Protein AF-A0A6P8VQL8-F1 (afdb_monomer_lite)

Structure (mmCIF, N/CA/C/O backbone):
data_AF-A0A6P8VQL8-F1
#
_entry.id   AF-A0A6P8VQL8-F1
#
loop_
_atom_site.group_PDB
_atom_site.id
_atom_site.type_symbol
_atom_site.label_atom_id
_atom_site.label_alt_id
_atom_site.label_comp_id
_atom_site.label_asym_id
_atom_site.label_entity_id
_atom_site.label_seq_id
_atom_site.pdbx_PDB_ins_code
_atom_site.Cartn_x
_atom_site.Cartn_y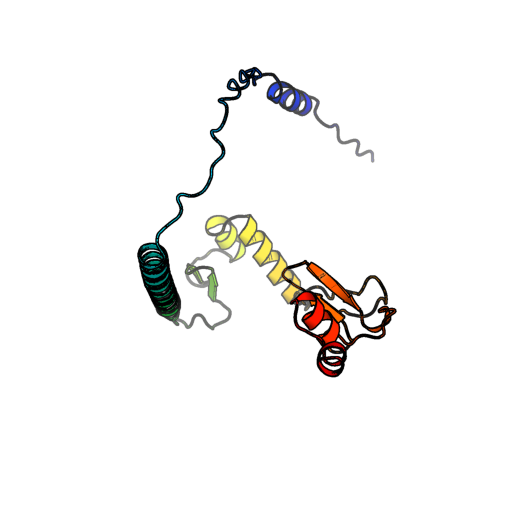
_atom_site.Cartn_z
_atom_site.occupancy
_atom_site.B_iso_or_equiv
_atom_site.auth_seq_id
_atom_site.auth_comp_id
_atom_site.auth_asym_id
_atom_site.auth_atom_id
_atom_site.pdbx_PDB_model_num
ATOM 1 N N . MET A 1 1 ? 42.528 24.333 -4.794 1.00 45.88 1 MET A N 1
ATOM 2 C CA . MET A 1 1 ? 41.476 24.259 -5.831 1.00 45.88 1 MET A CA 1
ATOM 3 C C . MET A 1 1 ? 40.169 24.639 -5.168 1.00 45.88 1 MET A C 1
ATOM 5 O O . MET A 1 1 ? 39.522 23.798 -4.555 1.00 45.88 1 MET A O 1
ATOM 9 N N . ASP A 1 2 ? 39.863 25.930 -5.209 1.00 41.41 2 ASP A N 1
ATOM 10 C CA . ASP A 1 2 ? 38.744 26.542 -4.499 1.00 41.41 2 ASP A CA 1
ATOM 11 C C . ASP A 1 2 ? 37.432 26.382 -5.271 1.00 41.41 2 ASP A C 1
ATOM 13 O O . ASP A 1 2 ? 37.357 26.654 -6.468 1.00 41.41 2 ASP A O 1
ATOM 17 N N . MET A 1 3 ? 36.390 25.927 -4.574 1.00 46.00 3 MET A N 1
ATOM 18 C CA . MET A 1 3 ? 35.036 25.746 -5.104 1.00 46.00 3 MET A CA 1
ATOM 19 C C . MET A 1 3 ? 34.041 26.573 -4.286 1.00 46.00 3 MET A C 1
ATOM 21 O O . MET A 1 3 ? 33.210 26.043 -3.549 1.00 46.00 3 MET A O 1
ATOM 25 N N . THR A 1 4 ? 34.107 27.895 -4.421 1.00 54.62 4 THR A N 1
ATOM 26 C CA . THR A 1 4 ? 33.066 28.809 -3.938 1.00 54.62 4 THR A CA 1
ATOM 27 C C . THR A 1 4 ? 32.036 29.024 -5.045 1.00 54.62 4 THR A C 1
ATOM 29 O O . THR A 1 4 ? 32.200 29.814 -5.970 1.00 54.62 4 THR A O 1
ATOM 32 N N . LYS A 1 5 ? 30.942 28.262 -4.970 1.00 60.97 5 LYS A N 1
ATOM 33 C CA . LYS A 1 5 ? 29.802 28.379 -5.882 1.00 60.97 5 LYS A CA 1
ATOM 34 C C . LYS A 1 5 ? 28.914 29.532 -5.414 1.00 60.97 5 LYS A C 1
ATOM 36 O O . LYS A 1 5 ? 28.192 29.408 -4.428 1.00 60.97 5 LYS A O 1
ATOM 41 N N . THR A 1 6 ? 28.995 30.658 -6.108 1.00 55.81 6 THR A N 1
ATOM 42 C CA . THR A 1 6 ? 28.167 31.844 -5.881 1.00 55.81 6 THR A CA 1
ATOM 43 C C . THR A 1 6 ? 26.697 31.537 -6.197 1.00 55.81 6 THR A C 1
ATOM 45 O O . THR A 1 6 ? 26.337 31.136 -7.303 1.00 55.81 6 THR A O 1
ATOM 48 N N . MET A 1 7 ? 25.826 31.684 -5.194 1.00 50.22 7 MET A N 1
ATOM 49 C CA . MET A 1 7 ? 24.375 31.726 -5.387 1.00 50.22 7 MET A CA 1
ATOM 50 C C . MET A 1 7 ? 24.013 33.074 -6.016 1.00 50.22 7 MET A C 1
ATOM 52 O O . MET A 1 7 ? 24.280 34.125 -5.437 1.00 50.22 7 MET A O 1
ATOM 56 N N . ASN A 1 8 ? 23.402 33.043 -7.198 1.00 57.56 8 ASN A N 1
ATOM 57 C CA . ASN A 1 8 ? 22.977 34.242 -7.913 1.00 57.56 8 ASN A CA 1
ATOM 58 C C . ASN A 1 8 ? 21.854 34.970 -7.146 1.00 57.56 8 ASN A C 1
ATOM 60 O O . ASN A 1 8 ? 20.824 34.383 -6.813 1.00 57.56 8 ASN A O 1
ATOM 64 N N . GLN A 1 9 ? 22.043 36.269 -6.896 1.00 57.25 9 GLN A N 1
ATOM 65 C CA . GLN A 1 9 ? 21.126 37.166 -6.167 1.00 57.25 9 GLN A CA 1
ATOM 66 C C . GLN A 1 9 ? 19.722 37.308 -6.792 1.00 57.25 9 GLN A C 1
ATOM 68 O O . GLN A 1 9 ? 18.810 37.838 -6.156 1.00 57.25 9 GLN A O 1
ATOM 73 N N . THR A 1 10 ? 19.507 36.826 -8.015 1.00 57.41 10 THR A N 1
ATOM 74 C CA . THR A 1 10 ? 18.259 37.003 -8.771 1.00 57.41 10 THR A CA 1
ATOM 75 C C . THR A 1 10 ? 17.087 36.146 -8.278 1.00 57.41 10 THR A C 1
ATOM 77 O O . THR A 1 10 ? 15.935 36.492 -8.550 1.00 57.41 10 THR A O 1
ATOM 80 N N . ASP A 1 11 ? 17.329 35.091 -7.493 1.00 52.62 11 ASP A N 1
ATOM 81 C CA . ASP A 1 11 ? 16.259 34.212 -6.988 1.00 52.62 11 ASP A CA 1
ATOM 82 C C . ASP A 1 11 ? 15.598 34.703 -5.684 1.00 52.62 11 ASP A C 1
ATOM 84 O O . ASP A 1 11 ? 14.465 34.318 -5.380 1.00 52.62 11 ASP A O 1
ATOM 88 N N . LEU A 1 12 ? 16.228 35.624 -4.944 1.00 54.47 12 LEU A N 1
ATOM 89 C CA . LEU A 1 12 ? 15.647 36.203 -3.721 1.00 54.47 12 LEU A CA 1
ATOM 90 C C . LEU A 1 12 ? 14.493 37.183 -4.014 1.00 54.47 12 LEU A C 1
ATOM 92 O O . LEU A 1 12 ? 13.542 37.277 -3.234 1.00 54.47 12 LEU A O 1
ATOM 96 N N . GLY A 1 13 ? 14.507 37.857 -5.169 1.00 54.06 13 GLY A N 1
ATOM 97 C CA . GLY A 1 13 ? 13.487 38.852 -5.532 1.00 54.06 13 GLY A CA 1
ATOM 98 C C . GLY A 1 13 ? 12.096 38.269 -5.821 1.00 54.06 13 GLY A C 1
ATOM 99 O O . GLY A 1 13 ? 11.081 38.923 -5.573 1.00 54.06 13 GLY A O 1
ATOM 100 N N . ARG A 1 14 ? 12.003 37.014 -6.288 1.00 54.69 14 ARG A N 1
ATOM 101 C CA . ARG A 1 14 ? 10.711 36.382 -6.633 1.00 54.69 14 ARG A CA 1
ATOM 102 C C . ARG A 1 14 ? 9.935 35.852 -5.424 1.00 54.69 14 ARG A C 1
ATOM 104 O O . ARG A 1 14 ? 8.727 35.643 -5.535 1.00 54.69 14 ARG A O 1
ATOM 111 N N . ALA A 1 15 ? 10.580 35.670 -4.271 1.00 52.25 15 ALA A N 1
ATOM 112 C CA . ALA A 1 15 ? 9.909 35.198 -3.058 1.00 52.25 15 ALA A CA 1
ATOM 113 C C . ALA A 1 15 ? 9.099 36.306 -2.353 1.00 52.25 15 ALA A C 1
ATOM 115 O O . ALA A 1 15 ? 8.047 36.031 -1.776 1.00 52.25 15 ALA A O 1
ATOM 116 N N . ILE A 1 16 ? 9.533 37.567 -2.455 1.00 53.88 16 ILE A N 1
ATOM 117 C CA . ILE A 1 16 ? 8.920 38.696 -1.731 1.00 53.88 16 ILE A CA 1
ATOM 118 C C . ILE A 1 16 ? 7.663 39.230 -2.449 1.00 53.88 16 ILE A C 1
ATOM 120 O O . ILE A 1 16 ? 6.731 39.714 -1.806 1.00 53.88 16 ILE A O 1
ATOM 124 N N . ALA A 1 17 ? 7.557 39.061 -3.770 1.00 53.88 17 ALA A N 1
ATOM 125 C CA . ALA A 1 17 ? 6.420 39.565 -4.549 1.00 53.88 17 ALA A CA 1
ATOM 126 C C . ALA A 1 17 ? 5.098 38.794 -4.334 1.00 53.88 17 ALA A C 1
ATOM 128 O O . ALA A 1 17 ? 4.039 39.267 -4.743 1.00 53.88 17 ALA A O 1
ATOM 129 N N . LYS A 1 18 ? 5.114 37.626 -3.673 1.00 51.19 18 LYS A N 1
ATOM 130 C CA . LYS A 1 18 ? 3.915 36.774 -3.529 1.00 51.19 18 LYS A CA 1
ATOM 131 C C . LYS A 1 18 ? 3.064 37.057 -2.283 1.00 51.19 18 LYS A C 1
ATOM 133 O O . LYS A 1 18 ? 2.005 36.456 -2.136 1.00 51.19 18 LYS A O 1
ATOM 138 N N . TRP A 1 19 ? 3.492 37.971 -1.409 1.00 51.91 19 TRP A N 1
ATOM 139 C CA . TRP A 1 19 ? 2.814 38.249 -0.132 1.00 51.91 19 TRP A CA 1
ATOM 140 C C . TRP A 1 19 ? 1.984 39.542 -0.096 1.00 51.91 19 TRP A C 1
ATOM 142 O O . TRP A 1 19 ? 1.294 39.783 0.889 1.00 51.91 19 TRP A O 1
ATOM 152 N N . LYS A 1 20 ? 1.987 40.366 -1.155 1.00 53.69 20 LYS A N 1
ATOM 153 C CA . LYS A 1 20 ? 1.330 41.692 -1.139 1.00 53.69 20 LYS A CA 1
ATOM 154 C C . LYS A 1 20 ? -0.072 41.773 -1.764 1.00 53.69 20 LYS A C 1
ATOM 156 O O . LYS A 1 20 ? -0.616 42.865 -1.852 1.00 53.69 20 LYS A O 1
ATOM 161 N N . ALA A 1 21 ? -0.699 40.662 -2.155 1.00 54.16 21 ALA A N 1
ATOM 162 C CA . ALA A 1 21 ? -2.013 40.700 -2.813 1.00 54.16 21 ALA A CA 1
ATOM 163 C C . ALA A 1 21 ? -3.032 39.732 -2.195 1.00 54.16 21 ALA A C 1
ATOM 165 O O . ALA A 1 21 ? -3.496 38.781 -2.820 1.00 54.16 21 ALA A O 1
ATOM 166 N N . SER A 1 22 ? -3.418 39.979 -0.948 1.00 55.00 22 SER A N 1
ATOM 167 C CA . SER A 1 22 ? -4.740 39.569 -0.471 1.00 55.00 22 SER A CA 1
ATOM 168 C C . SER A 1 22 ? -5.270 40.661 0.446 1.00 55.00 22 SER A C 1
ATOM 170 O O . SER A 1 22 ? -4.865 40.712 1.607 1.00 55.00 22 SER A O 1
ATOM 172 N N . PRO A 1 23 ? -6.134 41.565 -0.053 1.00 57.50 23 PRO A N 1
ATOM 173 C CA . PRO A 1 23 ? -6.859 42.456 0.830 1.00 57.50 23 PRO A CA 1
ATOM 174 C C . PRO A 1 23 ? -7.671 41.569 1.767 1.00 57.50 23 PRO A C 1
ATOM 176 O O . PRO A 1 23 ? -8.515 40.782 1.331 1.00 57.50 23 PRO A O 1
ATOM 179 N N . ALA A 1 24 ? -7.351 41.645 3.056 1.00 51.41 24 ALA A N 1
ATOM 180 C CA . ALA A 1 24 ? -8.143 41.056 4.113 1.00 51.41 24 ALA A CA 1
ATOM 181 C C . ALA A 1 24 ? -9.553 41.647 4.005 1.00 51.41 24 ALA A C 1
ATOM 183 O O . ALA A 1 24 ? -9.832 42.738 4.493 1.00 51.41 24 ALA A O 1
ATOM 184 N N . SER A 1 25 ? -10.444 40.943 3.307 1.00 59.69 25 SER A N 1
ATOM 185 C CA . SER A 1 25 ? -11.866 41.234 3.336 1.00 59.69 25 SER A CA 1
ATOM 186 C C . SER A 1 25 ? -12.308 40.981 4.772 1.00 59.69 25 SER A C 1
ATOM 188 O O . SER A 1 25 ? -12.503 39.827 5.170 1.00 59.69 25 SER A O 1
ATOM 190 N N . TYR A 1 26 ? -12.398 42.045 5.564 1.00 58.34 26 TYR A N 1
ATOM 191 C CA . TYR A 1 26 ? -13.049 42.040 6.861 1.00 58.34 26 TYR A CA 1
ATOM 192 C C . TYR A 1 26 ? -14.478 41.543 6.639 1.00 58.34 26 TYR A C 1
ATOM 194 O O . TYR A 1 26 ? -15.367 42.278 6.212 1.00 58.34 26 TYR A O 1
ATOM 202 N N . ARG A 1 27 ? -14.694 40.239 6.840 1.00 56.72 27 ARG A N 1
ATOM 203 C CA . ARG A 1 27 ? -16.034 39.666 6.844 1.00 56.72 27 ARG A CA 1
ATOM 204 C C . ARG A 1 27 ? -16.716 40.222 8.076 1.00 56.72 27 ARG A C 1
ATOM 206 O O . ARG A 1 27 ? -16.427 39.790 9.187 1.00 56.72 27 ARG A O 1
ATOM 213 N N . ILE A 1 28 ? -17.611 41.174 7.843 1.00 62.84 28 ILE A N 1
ATOM 214 C CA . ILE A 1 28 ? -18.576 41.664 8.819 1.00 62.84 28 ILE A CA 1
ATOM 215 C C . ILE A 1 28 ? -19.173 40.430 9.516 1.00 62.84 28 ILE A C 1
ATOM 217 O O . ILE A 1 28 ? -19.748 39.574 8.827 1.00 62.84 28 ILE A O 1
ATOM 221 N N . PRO A 1 29 ? -19.004 40.270 10.841 1.00 60.38 29 PRO A N 1
ATOM 222 C CA . PRO A 1 29 ? -19.620 39.168 11.556 1.00 60.38 29 PRO A CA 1
ATOM 223 C C . PRO A 1 29 ? -21.127 39.298 11.358 1.00 60.38 29 PRO A C 1
ATOM 225 O O . PRO A 1 29 ? -21.732 40.311 11.712 1.00 60.38 29 PRO A O 1
ATOM 228 N N . LYS A 1 30 ? -21.730 38.295 10.708 1.00 65.44 30 LYS A N 1
ATOM 229 C CA . LYS A 1 30 ? -23.183 38.221 10.545 1.00 65.44 30 LYS A CA 1
ATOM 230 C C . LYS A 1 30 ? -23.790 38.397 11.931 1.00 65.44 30 LYS A C 1
ATOM 232 O O . LYS A 1 30 ? -23.526 37.575 12.806 1.00 65.44 30 LYS A O 1
ATOM 237 N N . ARG A 1 31 ? -24.559 39.481 12.105 1.00 60.97 31 ARG A N 1
ATOM 238 C CA . ARG A 1 31 ? -25.393 39.743 13.284 1.00 60.97 31 ARG A CA 1
ATOM 239 C C . ARG A 1 31 ? -25.954 38.414 13.775 1.00 60.97 31 ARG A C 1
ATOM 241 O O . ARG A 1 31 ? -26.547 37.685 12.977 1.00 60.97 31 ARG A O 1
ATOM 248 N N . PHE A 1 32 ? -25.716 38.110 15.049 1.00 56.53 32 PHE A N 1
ATOM 249 C CA . PHE A 1 32 ? -26.282 36.966 15.752 1.00 56.53 32 PHE A CA 1
ATOM 250 C C . PHE A 1 32 ? -27.806 37.023 15.604 1.00 56.53 32 PHE A C 1
ATOM 252 O O . PHE A 1 32 ? -28.504 37.676 16.375 1.00 56.53 32 PHE A O 1
ATOM 259 N N . GLN A 1 33 ? -28.328 36.378 14.560 1.00 68.50 33 GLN A N 1
ATOM 260 C CA . GLN A 1 33 ? -29.737 36.052 14.487 1.00 68.50 33 GLN A CA 1
ATOM 261 C C . GLN A 1 33 ? -29.975 35.105 15.647 1.00 68.50 33 GLN A C 1
ATOM 263 O O . GLN A 1 33 ? -29.380 34.031 15.708 1.00 68.50 33 GLN A O 1
ATOM 268 N N . PHE A 1 34 ? -30.788 35.563 16.589 1.00 53.62 34 PHE A N 1
ATOM 269 C CA . PHE A 1 34 ? -31.271 34.793 17.717 1.00 53.62 34 PHE A CA 1
ATOM 270 C C . PHE A 1 34 ? -31.877 33.498 17.162 1.00 53.62 34 PHE A C 1
ATOM 272 O O . PHE A 1 34 ? -32.990 33.480 16.630 1.00 53.62 34 PHE A O 1
ATOM 279 N N . CYS A 1 35 ? -31.090 32.421 17.171 1.00 60.88 35 CYS A N 1
ATOM 280 C CA . CYS A 1 35 ? -31.542 31.110 16.750 1.00 60.88 35 CYS A CA 1
ATOM 281 C C . CYS A 1 35 ? -32.635 30.715 17.735 1.00 60.88 35 CYS A C 1
ATOM 283 O O . CYS A 1 35 ? -32.335 30.392 18.884 1.00 60.88 35 CYS A O 1
ATOM 285 N N . LYS A 1 36 ? -33.901 30.771 17.295 1.00 64.62 36 LYS A N 1
ATOM 286 C CA . LYS A 1 36 ? -35.023 30.180 18.031 1.00 64.62 36 LYS A CA 1
ATOM 287 C C . LYS A 1 36 ? -34.567 28.804 18.526 1.00 64.62 36 LYS A C 1
ATOM 289 O O . LYS A 1 36 ? -34.019 28.060 17.704 1.00 64.62 36 LYS A O 1
ATOM 294 N N . PRO A 1 37 ? -34.732 28.478 19.820 1.00 64.62 37 PRO A N 1
ATOM 295 C CA . PRO A 1 37 ? -34.249 27.222 20.373 1.00 64.62 37 PRO A CA 1
ATOM 296 C C . PRO A 1 37 ? -34.779 26.092 19.495 1.00 64.62 37 PRO A C 1
ATOM 298 O O . PRO A 1 37 ? -35.989 25.919 19.344 1.00 64.62 37 PRO A O 1
ATOM 301 N N . PHE A 1 38 ? -33.854 25.410 18.815 1.00 59.88 38 PHE A N 1
ATOM 302 C CA . PHE A 1 38 ? -34.151 24.375 17.835 1.00 59.88 38 PHE A CA 1
ATOM 303 C C . PHE A 1 38 ? -34.605 23.133 18.595 1.00 59.88 38 PHE A C 1
ATOM 305 O O . PHE A 1 38 ? -33.866 22.163 18.745 1.00 59.88 38 PHE A O 1
ATOM 312 N N . TRP A 1 39 ? -35.821 23.178 19.126 1.00 63.16 39 TRP A N 1
ATOM 313 C CA . TRP A 1 39 ? -36.493 21.985 19.593 1.00 63.16 39 TRP A CA 1
ATOM 314 C C . TRP A 1 39 ? -36.884 21.208 18.339 1.00 63.16 39 TRP A C 1
ATOM 316 O O . TRP A 1 39 ? -37.670 21.714 17.529 1.00 63.16 39 TRP A O 1
ATOM 326 N N . PRO A 1 40 ? -36.301 20.018 18.099 1.00 63.78 40 PRO A N 1
ATOM 327 C CA . PRO A 1 40 ? -36.711 19.212 16.968 1.00 63.78 40 PRO A CA 1
ATOM 328 C C . PRO A 1 40 ? -38.216 18.968 17.111 1.00 63.78 40 PRO A C 1
ATOM 330 O O . PRO A 1 40 ? -38.659 18.596 18.200 1.00 63.78 40 PRO A O 1
ATOM 333 N N . PRO A 1 41 ? -39.015 19.191 16.052 1.00 68.44 41 PRO A N 1
ATOM 334 C CA . PRO A 1 41 ? -40.454 19.008 16.131 1.00 68.44 41 PRO A CA 1
ATOM 335 C C . PRO A 1 41 ? -40.730 17.613 16.681 1.00 68.44 41 PRO A C 1
ATOM 337 O O . PRO A 1 41 ? -40.152 16.638 16.187 1.00 68.44 41 PRO A O 1
ATOM 340 N N . VAL A 1 42 ? -41.566 17.533 17.719 1.00 73.19 42 VAL A N 1
ATOM 341 C CA . VAL A 1 42 ? -41.949 16.275 18.365 1.00 73.19 42 VAL A CA 1
ATOM 342 C C . VAL A 1 42 ? -42.653 15.424 17.311 1.00 73.19 42 VAL A C 1
ATOM 344 O O . VAL A 1 42 ? -43.837 15.573 17.017 1.00 73.19 42 VAL A O 1
ATOM 347 N N . LEU A 1 43 ? -41.877 14.579 16.637 1.00 58.34 43 LEU A N 1
ATOM 348 C CA . LEU A 1 43 ? -42.378 13.708 15.590 1.00 58.34 43 LEU A CA 1
ATOM 349 C C . LEU A 1 43 ? -43.213 12.630 16.268 1.00 58.34 43 LEU A C 1
ATOM 351 O O . LEU A 1 43 ? -42.707 11.880 17.101 1.00 58.34 43 LEU A O 1
ATOM 355 N N . SER A 1 44 ? -44.480 12.519 15.870 1.00 76.19 44 SER A N 1
ATOM 356 C CA . SER A 1 44 ? -45.339 11.427 16.322 1.00 76.19 44 SER A CA 1
ATOM 357 C C . SER A 1 44 ? -44.641 10.077 16.114 1.00 76.19 44 SER A C 1
ATOM 359 O O . SER A 1 44 ? -43.938 9.866 15.116 1.00 76.19 44 SER A O 1
ATOM 361 N N . LYS A 1 45 ? -44.847 9.135 17.045 1.00 82.31 45 LYS A N 1
ATOM 362 C CA . LYS A 1 45 ? -44.218 7.798 17.019 1.00 82.31 45 LYS A CA 1
ATOM 363 C C . LYS A 1 45 ? -44.361 7.112 15.643 1.00 82.31 45 LYS A C 1
ATOM 365 O O . LYS A 1 45 ? -43.422 6.480 15.160 1.00 82.31 45 LYS A O 1
ATOM 370 N N . LYS A 1 46 ? -45.488 7.338 14.949 1.00 82.69 46 LYS A N 1
ATOM 371 C CA . LYS A 1 46 ? -45.750 6.860 13.576 1.00 82.69 46 LYS A CA 1
ATOM 372 C C . LYS A 1 46 ? -44.791 7.460 12.531 1.00 82.69 46 LYS A C 1
ATOM 374 O O . LYS A 1 46 ? -44.207 6.716 11.741 1.00 82.69 46 LYS A O 1
ATOM 379 N N . ARG A 1 47 ? -44.557 8.781 12.542 1.00 77.88 47 ARG A N 1
ATOM 380 C CA . ARG A 1 47 ? -43.608 9.443 11.620 1.00 77.88 47 ARG A CA 1
ATOM 381 C C . ARG A 1 47 ? -42.160 9.030 11.891 1.00 77.88 47 ARG A C 1
ATOM 383 O O . ARG A 1 47 ? -41.393 8.844 10.943 1.00 77.88 47 ARG A O 1
ATOM 390 N N . ALA A 1 48 ? -41.787 8.828 13.157 1.00 77.62 48 ALA A N 1
ATOM 391 C CA . ALA A 1 48 ? -40.464 8.318 13.519 1.00 77.62 48 ALA A CA 1
ATOM 392 C C . ALA A 1 48 ? -40.224 6.904 12.949 1.00 77.62 48 ALA A C 1
ATOM 394 O O . ALA A 1 48 ? -39.207 6.662 12.289 1.00 77.62 48 ALA A O 1
ATOM 395 N N . ALA A 1 49 ? -41.193 5.993 13.095 1.00 83.12 49 ALA A N 1
ATOM 396 C CA . ALA A 1 49 ? -41.122 4.646 12.524 1.00 83.12 49 ALA A CA 1
ATOM 397 C C . ALA A 1 49 ? -41.008 4.665 10.985 1.00 83.12 49 ALA A C 1
ATOM 399 O O . ALA A 1 49 ? -40.149 3.991 10.409 1.00 83.12 49 ALA A O 1
ATOM 400 N N . GLN A 1 50 ? -41.787 5.508 10.302 1.00 87.31 50 GLN A N 1
ATOM 401 C CA . GLN A 1 50 ? -41.736 5.626 8.841 1.00 87.31 50 GLN A CA 1
ATOM 402 C C . GLN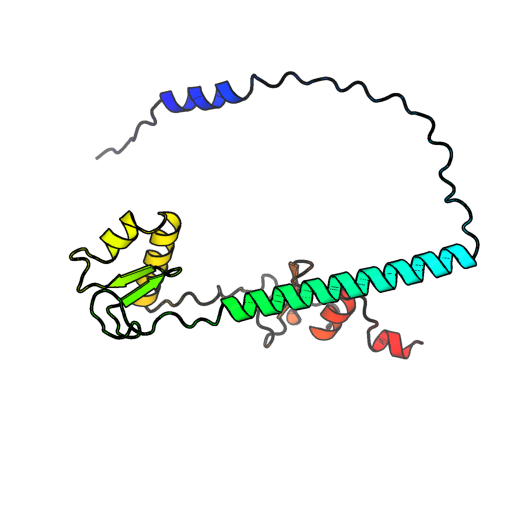 A 1 50 ? -40.378 6.163 8.348 1.00 87.31 50 GLN A C 1
ATOM 404 O O . GLN A 1 50 ? -39.805 5.647 7.378 1.00 87.31 50 GLN A O 1
ATOM 409 N N . LYS A 1 51 ? -39.800 7.139 9.064 1.00 83.31 51 LYS A N 1
ATOM 410 C CA . LYS A 1 51 ? -38.466 7.688 8.773 1.00 83.31 51 LYS A CA 1
ATOM 411 C C . LYS A 1 51 ? -37.366 6.634 8.946 1.00 83.31 51 LYS A C 1
ATOM 413 O O . LYS A 1 51 ? -36.485 6.533 8.087 1.00 83.31 51 LYS A O 1
ATOM 418 N N . THR A 1 52 ? -37.427 5.797 9.987 1.00 85.94 52 THR A N 1
ATOM 419 C CA . THR A 1 52 ? -36.442 4.711 10.178 1.00 85.94 52 THR A CA 1
ATOM 420 C C . THR A 1 52 ? -36.545 3.631 9.093 1.00 85.94 52 THR A C 1
ATOM 422 O O . THR A 1 52 ? -35.515 3.166 8.592 1.00 85.94 52 THR A O 1
ATOM 425 N N . LEU A 1 53 ? -37.756 3.279 8.643 1.00 90.50 53 LEU A N 1
ATOM 426 C CA . LEU A 1 53 ? -37.972 2.352 7.523 1.00 90.50 53 LEU A CA 1
ATOM 427 C C . LEU A 1 53 ? -37.384 2.884 6.207 1.00 90.50 53 LEU A C 1
ATOM 429 O O . LEU A 1 53 ? -36.672 2.154 5.504 1.00 90.50 53 LEU A O 1
ATOM 433 N N . LEU A 1 54 ? -37.610 4.164 5.895 1.00 90.50 54 LEU A N 1
ATOM 434 C CA . LEU A 1 54 ? -37.024 4.835 4.728 1.00 90.50 54 LEU A CA 1
ATOM 435 C C . LEU A 1 54 ? -35.490 4.853 4.792 1.00 90.50 54 LEU A C 1
ATOM 437 O O . LEU A 1 54 ? -34.819 4.506 3.812 1.00 90.50 54 LEU A O 1
ATOM 441 N N . GLN A 1 55 ? -34.912 5.168 5.954 1.00 88.00 55 GLN A N 1
ATOM 442 C CA . GLN A 1 55 ? -33.459 5.128 6.150 1.00 88.00 55 GLN A CA 1
ATOM 443 C C . GLN A 1 55 ? -32.888 3.714 5.963 1.00 88.00 55 GLN A C 1
ATOM 445 O O . GLN A 1 55 ? -31.880 3.547 5.263 1.00 88.00 55 GLN A O 1
ATOM 450 N N . LYS A 1 56 ? -33.546 2.677 6.504 1.00 92.19 56 LYS A N 1
ATOM 451 C CA . LYS A 1 56 ? -33.154 1.268 6.306 1.00 92.19 56 LYS A CA 1
ATOM 452 C C . LYS A 1 56 ? -33.203 0.875 4.821 1.00 92.19 56 LYS A C 1
ATOM 454 O O . LYS A 1 56 ? -32.232 0.290 4.319 1.00 92.19 56 LYS A O 1
ATOM 459 N N . LYS A 1 57 ? -34.263 1.248 4.087 1.00 93.56 57 LYS A N 1
ATOM 460 C CA . LYS A 1 57 ? -34.382 1.020 2.629 1.00 93.56 57 LYS A CA 1
ATOM 461 C C . LYS A 1 57 ? -33.255 1.719 1.854 1.00 93.56 57 LYS A C 1
ATOM 463 O O . LYS A 1 57 ? -32.590 1.082 1.029 1.00 93.56 57 LYS A O 1
ATOM 468 N N . ASN A 1 58 ? -32.955 2.978 2.172 1.00 91.44 58 ASN A N 1
ATOM 469 C CA . ASN A 1 58 ? -31.883 3.741 1.523 1.00 91.44 58 ASN A CA 1
ATOM 470 C C . ASN A 1 58 ? -30.486 3.168 1.813 1.00 91.44 58 ASN A C 1
ATOM 472 O O . ASN A 1 58 ? -29.662 3.050 0.898 1.00 91.44 58 ASN A O 1
ATOM 476 N N . LYS A 1 59 ? -30.220 2.728 3.051 1.00 92.06 59 LYS A N 1
ATOM 477 C CA . LYS A 1 59 ? -28.956 2.070 3.430 1.00 92.06 59 LYS A CA 1
ATOM 478 C C . LYS A 1 59 ? -28.772 0.749 2.670 1.00 92.06 59 LYS A C 1
ATOM 480 O O . LYS A 1 59 ? -27.682 0.502 2.145 1.00 92.06 59 LYS A O 1
ATOM 485 N N . LYS A 1 60 ? -29.835 -0.059 2.517 1.00 92.81 60 LYS A N 1
ATOM 486 C CA . LYS A 1 60 ? -29.827 -1.284 1.685 1.00 92.81 60 LYS A CA 1
ATOM 487 C C . LYS A 1 60 ? -29.562 -0.970 0.202 1.00 92.81 60 LYS A C 1
ATOM 489 O O . LYS A 1 60 ? -28.674 -1.595 -0.386 1.00 92.81 60 LYS A O 1
ATOM 494 N N . LYS A 1 61 ? -30.236 0.030 -0.390 1.00 92.62 61 LYS A N 1
ATOM 495 C CA . LYS A 1 61 ? -30.000 0.463 -1.788 1.00 92.62 61 LYS A CA 1
ATOM 496 C C . LYS A 1 61 ? -28.553 0.937 -2.011 1.00 92.62 61 LYS A C 1
ATOM 498 O O . LYS A 1 61 ? -27.907 0.490 -2.961 1.00 92.62 61 LYS A O 1
ATOM 503 N N . LYS A 1 62 ? -27.997 1.760 -1.108 1.00 92.00 62 LYS A N 1
ATOM 504 C CA . LYS A 1 62 ? -26.587 2.205 -1.166 1.00 92.00 62 LYS A CA 1
ATOM 505 C C . LYS A 1 62 ? -25.603 1.031 -1.067 1.00 92.00 62 LYS A C 1
ATOM 507 O O . LYS A 1 62 ? -24.655 0.973 -1.852 1.00 92.00 62 LYS A O 1
ATOM 512 N N . LYS A 1 63 ? -25.835 0.066 -0.163 1.00 92.06 63 LYS A N 1
ATOM 513 C CA . LYS A 1 63 ? -25.012 -1.156 -0.056 1.00 92.06 63 LYS A CA 1
ATOM 514 C C . LYS A 1 63 ? -25.057 -1.991 -1.348 1.00 92.06 63 LYS A C 1
ATOM 516 O O . LYS A 1 63 ? -23.995 -2.383 -1.832 1.00 92.06 63 LYS A O 1
ATOM 521 N N . LYS A 1 64 ? -26.239 -2.206 -1.950 1.00 92.44 64 LYS A N 1
ATOM 522 C CA . LYS A 1 64 ? -26.380 -2.918 -3.241 1.00 92.44 64 LYS A CA 1
ATOM 523 C C . LYS A 1 64 ? -25.639 -2.199 -4.381 1.00 92.44 64 LYS A C 1
ATOM 525 O O . LYS A 1 64 ? -24.851 -2.840 -5.075 1.00 92.44 64 LYS A O 1
ATOM 530 N N . LYS A 1 65 ? -25.794 -0.872 -4.525 1.00 90.50 65 LYS A N 1
ATOM 531 C CA . LYS A 1 65 ? -25.057 -0.075 -5.533 1.00 90.50 65 LYS A CA 1
ATOM 532 C C . LYS A 1 65 ? -23.534 -0.175 -5.353 1.00 90.50 65 LYS A C 1
ATOM 534 O O . LYS A 1 65 ? -22.825 -0.413 -6.329 1.00 90.50 65 LYS A O 1
ATOM 539 N N . LYS A 1 66 ? -23.023 -0.073 -4.115 1.00 88.88 66 LYS A N 1
ATOM 540 C CA . LYS A 1 66 ? -21.584 -0.250 -3.823 1.00 88.88 66 LYS A CA 1
ATOM 541 C C . LYS A 1 66 ? -21.084 -1.652 -4.198 1.00 88.88 66 LYS A C 1
ATOM 543 O O . LYS A 1 66 ? -20.036 -1.757 -4.833 1.00 88.88 66 LYS A O 1
ATOM 548 N N . LYS A 1 67 ? -21.836 -2.716 -3.873 1.00 87.94 67 LYS A N 1
ATOM 549 C CA . LYS A 1 67 ? -21.490 -4.098 -4.265 1.00 87.94 67 LYS A CA 1
ATOM 550 C C . LYS A 1 67 ? -21.452 -4.269 -5.793 1.00 87.94 67 LYS A C 1
ATOM 552 O O . LYS A 1 67 ? -20.477 -4.818 -6.297 1.00 87.94 67 LYS A O 1
ATOM 557 N N . LYS A 1 68 ? -22.441 -3.742 -6.534 1.00 88.00 68 LYS A N 1
ATOM 558 C CA . LYS A 1 68 ? -22.467 -3.796 -8.013 1.00 88.00 68 LYS A CA 1
ATOM 559 C C . LYS A 1 68 ? -21.276 -3.046 -8.629 1.00 88.00 68 LYS A C 1
ATOM 561 O O . LYS A 1 68 ? -20.583 -3.606 -9.471 1.00 88.00 68 LYS A O 1
ATOM 566 N N . LYS A 1 69 ? -20.956 -1.840 -8.137 1.00 84.25 69 LYS A N 1
ATOM 567 C CA . LYS A 1 69 ? -19.785 -1.061 -8.594 1.00 84.25 69 LYS A CA 1
ATOM 568 C C . LYS A 1 69 ? -18.458 -1.786 -8.321 1.00 84.25 69 LYS A C 1
ATOM 570 O O . LYS A 1 69 ? -17.561 -1.729 -9.155 1.00 84.25 69 LYS A O 1
ATOM 575 N N . LYS A 1 70 ? -18.338 -2.497 -7.189 1.00 79.62 70 LYS A N 1
ATOM 576 C CA . LYS A 1 70 ? -17.155 -3.320 -6.869 1.00 79.62 70 LYS A CA 1
ATOM 577 C C . LYS A 1 70 ? -17.037 -4.539 -7.796 1.00 79.62 70 LYS A C 1
ATOM 579 O O . LYS A 1 70 ? -15.943 -4.804 -8.275 1.00 79.62 70 LYS A O 1
ATOM 584 N N . LYS A 1 71 ? -18.149 -5.222 -8.113 1.00 75.38 71 LYS A N 1
ATOM 585 C CA . LYS A 1 71 ? -18.163 -6.329 -9.090 1.00 75.38 71 LYS A CA 1
ATOM 586 C C . LYS A 1 71 ? -17.748 -5.868 -10.493 1.00 75.38 71 LYS A C 1
ATOM 588 O O . LYS A 1 71 ? -16.889 -6.501 -11.085 1.00 75.38 71 LYS A O 1
ATOM 593 N N . ILE A 1 72 ? -18.279 -4.743 -10.985 1.00 76.62 72 ILE A N 1
ATOM 594 C CA . ILE A 1 72 ? -17.912 -4.194 -12.307 1.00 76.62 72 ILE A CA 1
ATOM 595 C C . ILE A 1 72 ? -16.429 -3.798 -12.348 1.00 76.62 72 ILE A C 1
ATOM 597 O O . ILE A 1 72 ? -15.726 -4.164 -13.282 1.00 76.62 72 ILE A O 1
ATOM 601 N N . LYS A 1 73 ? -15.923 -3.115 -11.308 1.00 69.88 73 LYS A N 1
ATOM 602 C CA . LYS A 1 73 ? -14.494 -2.766 -11.213 1.00 69.88 73 LYS A CA 1
ATOM 603 C C . LYS A 1 73 ? -13.575 -3.988 -11.175 1.00 69.88 73 LYS A C 1
ATOM 605 O O . LYS A 1 73 ? -12.480 -3.912 -11.711 1.00 6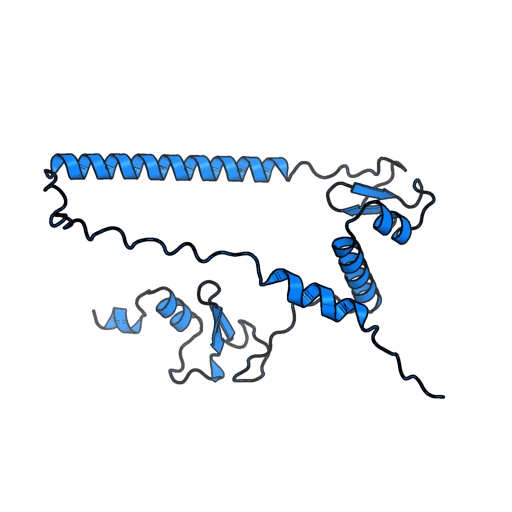9.88 73 LYS A O 1
ATOM 610 N N . ASN A 1 74 ? -13.998 -5.080 -10.538 1.00 65.44 74 ASN A N 1
ATOM 611 C CA . ASN A 1 74 ? -13.220 -6.318 -10.518 1.00 65.44 74 ASN A CA 1
ATOM 612 C C . ASN A 1 74 ? -13.322 -7.086 -11.844 1.00 65.44 74 ASN A C 1
ATOM 614 O O . ASN A 1 74 ? -12.331 -7.676 -12.249 1.00 65.44 74 ASN A O 1
ATOM 618 N N . LYS A 1 75 ? -14.473 -7.050 -12.533 1.00 69.12 75 LYS A N 1
ATOM 619 C CA . LYS A 1 75 ? -14.642 -7.683 -13.851 1.00 69.12 75 LYS A CA 1
ATOM 620 C C . LYS A 1 75 ? -13.790 -6.990 -14.922 1.00 69.12 75 LYS A C 1
ATOM 622 O O . LYS A 1 75 ? -13.075 -7.672 -15.632 1.00 69.12 75 LYS A O 1
ATOM 627 N N . LYS A 1 76 ? -13.751 -5.650 -14.945 1.00 62.09 76 LYS A N 1
ATOM 628 C CA . LYS A 1 76 ? -12.900 -4.874 -15.874 1.00 62.09 76 LYS A CA 1
ATOM 629 C C . LYS A 1 76 ? -11.388 -4.980 -15.581 1.00 62.09 76 LYS A C 1
ATOM 631 O O . LYS A 1 76 ? -10.578 -4.494 -16.347 1.00 62.09 76 LYS A O 1
ATOM 636 N N . LYS A 1 77 ? -10.996 -5.576 -14.449 1.00 58.66 77 LYS A N 1
ATOM 637 C CA . LYS A 1 77 ? -9.588 -5.838 -14.098 1.00 58.66 77 LYS A CA 1
ATOM 638 C C . LYS A 1 77 ? -9.111 -7.244 -14.481 1.00 58.66 77 LYS A C 1
ATOM 640 O O . LYS A 1 77 ? -7.969 -7.562 -14.183 1.00 58.66 77 LYS A O 1
ATOM 645 N N . ARG A 1 78 ? -9.993 -8.077 -15.040 1.00 52.81 78 ARG A N 1
ATOM 646 C CA . ARG A 1 78 ? -9.725 -9.474 -15.413 1.00 52.81 78 ARG A CA 1
ATOM 647 C C . ARG A 1 78 ? -9.750 -9.708 -16.923 1.00 52.81 78 ARG A C 1
ATOM 649 O O . ARG A 1 78 ? -9.831 -10.847 -17.350 1.00 52.81 78 ARG A O 1
ATOM 656 N N . GLU A 1 79 ? -9.733 -8.649 -17.723 1.00 59.72 79 GLU A N 1
ATOM 657 C CA . GLU A 1 79 ? -9.209 -8.816 -19.075 1.00 59.72 79 GLU A CA 1
ATOM 658 C C . GLU A 1 79 ? -7.708 -8.958 -18.870 1.00 59.72 79 GLU A C 1
ATOM 660 O O . GLU A 1 79 ? -7.025 -7.981 -18.545 1.00 59.72 79 GLU A O 1
ATOM 665 N N . ASP A 1 80 ? -7.257 -10.212 -18.857 1.00 62.72 80 ASP A N 1
ATOM 666 C CA . ASP A 1 80 ? -5.846 -10.529 -18.754 1.00 62.72 80 ASP A CA 1
ATOM 667 C C . ASP A 1 80 ? -5.137 -9.780 -19.889 1.00 62.72 80 ASP A C 1
ATOM 669 O O . ASP A 1 80 ? -5.637 -9.766 -21.020 1.00 62.72 80 ASP A O 1
ATOM 673 N N . PRO A 1 81 ? -4.051 -9.045 -19.588 1.00 65.56 81 PRO A N 1
ATOM 674 C CA . PRO A 1 81 ? -3.331 -8.321 -20.620 1.00 65.56 81 PRO A CA 1
ATOM 675 C C . PRO A 1 81 ? -2.959 -9.305 -21.735 1.00 65.56 81 PRO A C 1
ATOM 677 O O . PRO A 1 81 ? -2.635 -10.453 -21.416 1.00 65.56 81 PRO A O 1
ATOM 680 N N . PRO A 1 82 ? -3.016 -8.884 -23.013 1.00 67.62 82 PRO A N 1
ATOM 681 C CA . PRO A 1 82 ? -2.690 -9.762 -24.129 1.00 67.62 82 PRO A CA 1
ATOM 682 C C . PRO A 1 82 ? -1.352 -10.434 -23.838 1.00 67.62 82 PRO A C 1
ATOM 684 O O . PRO A 1 82 ? -0.373 -9.753 -23.554 1.00 67.62 82 PRO A O 1
ATOM 687 N N . HIS A 1 83 ? -1.329 -11.766 -23.830 1.00 80.38 83 HIS A N 1
ATOM 688 C CA . HIS A 1 83 ? -0.130 -12.522 -23.462 1.00 80.38 83 HIS A CA 1
ATOM 689 C C . HIS A 1 83 ? 1.003 -12.342 -24.475 1.00 80.38 83 HIS A C 1
ATOM 691 O O . HIS A 1 83 ? 2.154 -12.599 -24.142 1.00 80.38 83 HIS A O 1
ATOM 697 N N . VAL A 1 84 ? 0.680 -11.819 -25.660 1.00 87.56 84 VAL A N 1
ATOM 698 C CA . VAL A 1 84 ? 1.574 -11.662 -26.800 1.00 87.56 84 VAL A CA 1
ATOM 699 C C . VAL A 1 84 ? 1.876 -10.182 -27.043 1.00 87.56 84 VAL A C 1
ATOM 701 O O . VAL A 1 84 ? 0.984 -9.330 -27.031 1.00 87.56 84 VAL A O 1
ATOM 704 N N . CYS A 1 85 ? 3.149 -9.865 -27.264 1.00 82.44 85 CYS A N 1
ATOM 705 C CA . CYS A 1 85 ? 3.601 -8.526 -27.602 1.00 82.44 85 CYS A CA 1
ATOM 706 C C . CYS A 1 85 ? 3.130 -8.133 -29.016 1.00 82.44 85 CYS A C 1
ATOM 708 O O . CYS A 1 85 ? 3.434 -8.852 -29.966 1.00 82.44 85 CYS A O 1
ATOM 710 N N . PRO A 1 86 ? 2.487 -6.965 -29.205 1.00 80.06 86 PRO A N 1
ATOM 711 C CA . PRO A 1 86 ? 2.026 -6.528 -30.526 1.00 80.06 86 PRO A CA 1
ATOM 712 C C . PRO A 1 86 ? 3.165 -6.192 -31.500 1.00 80.06 86 PRO A C 1
ATOM 714 O O . PRO A 1 86 ? 2.934 -6.120 -32.699 1.00 80.06 86 PRO A O 1
ATOM 717 N N . GLY A 1 87 ? 4.382 -5.956 -30.999 1.00 81.31 87 GLY A N 1
ATOM 718 C CA . GLY A 1 87 ? 5.530 -5.618 -31.837 1.00 81.31 87 GLY A CA 1
ATOM 719 C C . GLY A 1 87 ? 6.208 -6.843 -32.451 1.00 81.31 87 GLY A C 1
ATOM 720 O O . GLY A 1 87 ? 6.446 -6.889 -33.651 1.00 81.31 87 GLY A O 1
ATOM 721 N N . CYS A 1 88 ? 6.543 -7.835 -31.626 1.00 86.69 88 CYS A N 1
ATOM 722 C CA . CYS A 1 88 ? 7.350 -8.984 -32.051 1.00 86.69 88 CYS A CA 1
ATOM 723 C C . CYS A 1 88 ? 6.584 -10.314 -32.057 1.00 86.69 88 CYS A C 1
ATOM 725 O O . CYS A 1 88 ? 7.174 -11.345 -32.366 1.00 86.69 88 CYS A O 1
ATOM 727 N N . SER A 1 89 ? 5.304 -10.310 -31.677 1.00 85.44 89 SER A N 1
ATOM 728 C CA . SER A 1 89 ? 4.454 -11.502 -31.561 1.00 85.44 89 SER A CA 1
ATOM 729 C C . SER A 1 89 ? 4.970 -12.591 -30.603 1.00 85.44 89 SER A C 1
ATOM 731 O O . SER A 1 89 ? 4.500 -13.723 -30.653 1.00 85.44 89 SER A O 1
ATOM 733 N N . LYS A 1 90 ? 5.918 -12.272 -29.710 1.00 85.88 90 LYS A N 1
ATOM 734 C CA . LYS A 1 90 ? 6.397 -13.176 -28.647 1.00 85.88 90 LYS A CA 1
ATOM 735 C C . LYS A 1 90 ? 5.660 -12.921 -27.337 1.00 85.88 90 LYS A C 1
ATOM 737 O O . LYS A 1 90 ? 5.139 -11.827 -27.117 1.00 85.88 90 LYS A O 1
ATOM 742 N N . ASP A 1 91 ? 5.685 -13.896 -26.436 1.00 83.81 91 ASP A N 1
ATOM 743 C CA . ASP A 1 91 ? 5.051 -13.757 -25.128 1.00 83.81 91 ASP A CA 1
ATOM 744 C C . ASP A 1 91 ? 5.677 -12.634 -24.279 1.00 83.81 91 ASP A C 1
ATOM 746 O O . ASP A 1 91 ? 6.900 -12.479 -24.184 1.00 83.81 91 ASP A O 1
ATOM 750 N N . ILE A 1 92 ? 4.822 -11.860 -23.605 1.00 80.06 92 ILE A N 1
ATOM 751 C CA . ILE A 1 92 ? 5.211 -10.757 -22.705 1.00 80.06 92 ILE A CA 1
ATOM 752 C C . ILE A 1 92 ? 5.929 -11.278 -21.446 1.00 80.06 92 ILE A C 1
ATOM 754 O O . ILE A 1 92 ? 6.598 -10.519 -20.751 1.00 80.06 92 ILE A O 1
ATOM 758 N N . SER A 1 93 ? 5.819 -12.572 -21.141 1.00 73.81 93 SER A N 1
ATOM 759 C CA . SER A 1 93 ? 6.552 -13.222 -20.046 1.00 73.81 93 SER A CA 1
ATOM 760 C C . SER A 1 93 ? 8.054 -13.356 -20.319 1.00 73.81 93 SER A C 1
ATOM 762 O O . SER A 1 93 ? 8.825 -13.537 -19.376 1.00 73.81 93 SER A O 1
ATOM 764 N N . VAL A 1 94 ? 8.485 -13.252 -21.580 1.00 74.31 94 VAL A N 1
ATOM 765 C CA . VAL A 1 94 ? 9.902 -13.296 -21.954 1.00 74.31 94 VAL A CA 1
ATOM 766 C C . VAL A 1 94 ? 10.589 -11.997 -21.513 1.00 74.31 94 VAL A C 1
ATOM 768 O O . VAL A 1 94 ? 10.048 -10.910 -21.707 1.00 74.31 94 VAL A O 1
ATOM 771 N N . ILE A 1 95 ? 11.800 -12.121 -20.952 1.00 70.00 95 ILE A N 1
ATOM 772 C CA . ILE A 1 95 ? 12.603 -11.081 -20.261 1.00 70.00 95 ILE A CA 1
ATOM 773 C C . ILE A 1 95 ? 12.737 -9.756 -21.047 1.00 70.00 95 ILE A C 1
ATOM 775 O O . ILE A 1 95 ? 12.995 -8.703 -20.467 1.00 70.00 95 ILE A O 1
ATOM 779 N N . GLU A 1 96 ? 12.526 -9.779 -22.360 1.00 80.06 96 GLU A N 1
ATOM 780 C CA . GLU A 1 96 ? 12.662 -8.625 -23.253 1.00 80.06 96 GLU A CA 1
ATOM 781 C C . GLU A 1 96 ? 11.421 -7.716 -23.339 1.00 80.06 96 GLU A C 1
ATOM 783 O O . GLU A 1 96 ? 11.472 -6.684 -24.019 1.00 80.06 96 GLU A O 1
ATOM 788 N N . HIS A 1 97 ? 10.327 -8.060 -22.648 1.00 83.62 97 HIS A N 1
ATOM 789 C CA . HIS A 1 97 ? 9.097 -7.267 -22.610 1.00 83.62 97 HIS A CA 1
ATOM 790 C C . HIS A 1 97 ? 8.834 -6.670 -21.226 1.00 83.62 97 HIS A C 1
ATOM 792 O O . HIS A 1 97 ? 8.835 -7.363 -20.211 1.00 83.62 97 HIS A O 1
ATOM 798 N N . LEU A 1 98 ? 8.534 -5.368 -21.182 1.00 82.81 98 LEU A N 1
ATOM 799 C CA . LEU A 1 98 ? 8.129 -4.685 -19.951 1.00 82.81 98 LEU A CA 1
ATOM 800 C C . LEU A 1 98 ? 6.731 -4.089 -20.123 1.00 82.81 98 LEU A C 1
ATOM 802 O O . LEU A 1 98 ? 6.538 -3.168 -20.913 1.00 82.81 98 LEU A O 1
ATOM 806 N N . SER A 1 99 ? 5.760 -4.589 -19.355 1.00 81.56 99 SER A N 1
ATOM 807 C CA . SER A 1 99 ? 4.400 -4.037 -19.316 1.00 81.56 99 SER A CA 1
ATOM 808 C C . SER A 1 99 ? 4.229 -3.070 -18.143 1.00 81.56 99 SER A C 1
ATOM 810 O O . SER A 1 99 ? 4.369 -3.447 -16.975 1.00 81.56 99 SER A O 1
ATOM 812 N N . LEU A 1 100 ? 3.906 -1.811 -18.443 1.00 80.81 100 LEU A N 1
ATOM 813 C CA . LEU A 1 100 ? 3.652 -0.765 -17.459 1.00 80.81 100 LEU A CA 1
ATOM 814 C C . LEU A 1 100 ? 2.364 -0.013 -17.810 1.00 80.81 100 LEU A C 1
ATOM 816 O O . LEU A 1 100 ? 2.286 0.682 -18.813 1.00 80.81 100 LEU A O 1
ATOM 820 N N . GLN A 1 101 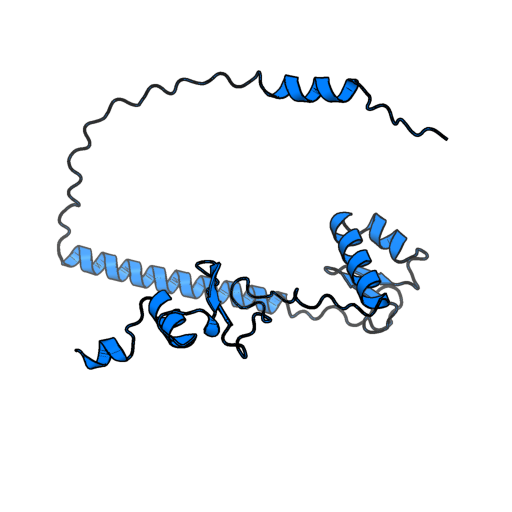? 1.348 -0.122 -16.947 1.00 79.56 101 GLN A N 1
ATOM 821 C CA . GLN A 1 101 ? 0.064 0.591 -17.089 1.00 79.56 101 GLN A CA 1
ATOM 822 C C . GLN A 1 101 ? -0.667 0.360 -18.429 1.00 79.56 101 GLN A C 1
ATOM 824 O O . GLN A 1 101 ? -1.427 1.217 -18.868 1.00 79.56 101 GLN A O 1
ATOM 829 N N . GLY A 1 102 ? -0.485 -0.808 -19.051 1.00 79.69 102 GLY A N 1
ATOM 830 C CA . GLY A 1 102 ? -1.097 -1.133 -20.345 1.00 79.69 102 GLY A CA 1
ATOM 831 C C . GLY A 1 102 ? -0.263 -0.714 -21.558 1.00 79.69 102 GLY A C 1
ATOM 832 O O . GLY A 1 102 ? -0.684 -0.964 -22.680 1.00 79.69 102 GLY A O 1
ATOM 833 N N . LEU A 1 103 ? 0.915 -0.121 -21.346 1.00 83.19 103 LEU A N 1
ATOM 834 C CA . LEU A 1 103 ? 1.932 0.058 -22.378 1.00 83.19 103 LEU A CA 1
ATOM 835 C C . LEU A 1 103 ? 2.937 -1.091 -22.297 1.00 83.19 103 LEU A C 1
ATOM 837 O O . LEU A 1 103 ? 3.384 -1.439 -21.203 1.00 83.19 103 LEU A O 1
ATOM 841 N N . THR A 1 104 ? 3.311 -1.650 -23.443 1.00 82.75 104 THR A N 1
ATOM 842 C CA . THR A 1 104 ? 4.297 -2.730 -23.537 1.00 82.75 104 THR A CA 1
ATOM 843 C C . THR A 1 104 ? 5.527 -2.215 -24.266 1.00 82.75 104 THR A C 1
ATOM 845 O O . THR A 1 104 ? 5.456 -1.859 -25.439 1.00 82.75 104 THR A O 1
ATOM 848 N N . PHE A 1 105 ? 6.659 -2.176 -23.572 1.00 84.62 105 PHE A N 1
ATOM 849 C CA . PHE A 1 105 ? 7.957 -1.973 -24.197 1.00 84.62 105 PHE A CA 1
ATOM 850 C C . PHE A 1 105 ? 8.447 -3.295 -24.794 1.00 84.62 105 PHE A C 1
ATOM 852 O O . PHE A 1 105 ? 8.404 -4.327 -24.120 1.00 84.62 105 PHE A O 1
ATOM 859 N N . CYS A 1 106 ? 8.920 -3.246 -26.039 1.00 86.12 106 CYS A N 1
ATOM 860 C CA . CYS A 1 106 ? 9.504 -4.371 -26.757 1.00 86.12 106 CYS A CA 1
ATOM 861 C C . CYS A 1 106 ? 10.856 -3.957 -27.329 1.00 86.12 106 CYS A C 1
ATOM 863 O O . CYS A 1 106 ? 10.919 -3.092 -28.204 1.00 86.12 106 CYS A O 1
ATOM 865 N N . ARG A 1 107 ? 11.926 -4.603 -26.854 1.00 82.75 107 ARG A N 1
ATOM 866 C CA . ARG A 1 107 ? 13.298 -4.297 -27.278 1.00 82.75 107 ARG A CA 1
ATOM 867 C C . ARG A 1 107 ? 13.510 -4.487 -28.785 1.00 82.75 107 ARG A C 1
ATOM 869 O O . ARG A 1 107 ? 14.248 -3.717 -29.387 1.00 82.75 107 ARG A O 1
ATOM 876 N N . ALA A 1 108 ? 12.860 -5.490 -29.378 1.00 79.44 108 ALA A N 1
ATOM 877 C CA . ALA A 1 108 ? 13.046 -5.858 -30.781 1.00 79.44 108 ALA A CA 1
ATOM 878 C C . ALA A 1 108 ? 12.464 -4.831 -31.766 1.00 79.44 108 ALA A C 1
ATOM 880 O O . ALA A 1 108 ? 13.036 -4.616 -32.827 1.00 79.44 108 ALA A O 1
ATOM 881 N N . THR A 1 109 ? 11.345 -4.184 -31.428 1.00 76.88 109 THR A N 1
ATOM 882 C CA . THR A 1 109 ? 10.656 -3.277 -32.362 1.00 76.88 109 THR A CA 1
ATOM 883 C C . THR A 1 109 ? 11.001 -1.818 -32.178 1.00 76.88 109 THR A C 1
ATOM 885 O O . THR A 1 109 ? 10.855 -1.033 -33.107 1.00 76.88 109 THR A O 1
ATOM 888 N N . SER A 1 110 ? 11.393 -1.412 -30.972 1.00 73.25 110 SER A N 1
ATOM 889 C CA . SER A 1 110 ? 11.494 0.011 -30.674 1.00 73.25 110 SER A CA 1
ATOM 890 C C . SER A 1 110 ? 12.777 0.648 -31.203 1.00 73.25 110 SER A C 1
ATOM 892 O O . SER A 1 110 ? 12.830 1.872 -31.265 1.00 73.25 110 SER A O 1
ATOM 894 N N . GLY A 1 111 ? 13.825 -0.135 -31.506 1.00 81.56 111 GLY A N 1
ATOM 895 C CA . GLY A 1 111 ? 15.162 0.355 -31.900 1.00 81.56 111 GLY A CA 1
ATOM 896 C C . GLY A 1 111 ? 15.878 1.217 -30.841 1.00 81.56 111 GLY A C 1
ATOM 897 O O . GLY A 1 111 ? 17.076 1.450 -30.920 1.00 81.56 111 GLY A O 1
ATOM 898 N N . MET A 1 112 ? 15.144 1.672 -29.827 1.00 83.69 112 MET A N 1
ATOM 899 C CA . MET A 1 112 ? 15.579 2.475 -28.695 1.00 83.69 112 MET A CA 1
ATOM 900 C C . MET A 1 112 ? 15.793 1.604 -27.456 1.00 83.69 112 MET A C 1
ATOM 902 O O . MET A 1 112 ? 15.138 0.571 -27.271 1.00 83.69 112 MET A O 1
ATOM 906 N N . THR A 1 113 ? 16.683 2.051 -26.572 1.00 85.75 113 THR A N 1
ATOM 907 C CA . THR A 1 113 ? 16.922 1.381 -25.289 1.00 85.75 113 THR A CA 1
ATOM 908 C C . THR A 1 113 ? 15.739 1.569 -24.337 1.00 85.75 113 THR A C 1
ATOM 910 O O . THR A 1 113 ? 14.970 2.527 -24.453 1.00 85.75 113 THR A O 1
ATOM 913 N N . LEU A 1 114 ? 15.606 0.675 -23.349 1.00 82.75 114 LEU A N 1
ATOM 914 C CA . LEU A 1 114 ? 14.565 0.779 -22.320 1.00 82.75 114 LEU A CA 1
ATOM 915 C C . LEU A 1 114 ? 14.598 2.148 -21.619 1.00 82.75 114 LEU A C 1
ATOM 917 O O . LEU A 1 114 ? 13.551 2.751 -21.398 1.00 82.75 114 LEU A O 1
ATOM 921 N N . ASP A 1 115 ? 15.790 2.675 -21.326 1.00 83.69 115 ASP A N 1
ATOM 922 C CA . ASP A 1 115 ? 15.949 3.990 -20.700 1.00 83.69 115 ASP A CA 1
ATOM 923 C C . ASP A 1 115 ? 15.461 5.138 -21.587 1.00 83.69 115 ASP A C 1
ATOM 925 O O . ASP A 1 115 ? 14.833 6.077 -21.093 1.00 83.69 115 ASP A O 1
ATOM 929 N N . GLN A 1 116 ? 15.729 5.084 -22.894 1.00 88.88 116 GLN A N 1
ATOM 930 C CA . GLN A 1 116 ? 15.222 6.082 -23.839 1.00 88.88 116 GLN A CA 1
ATOM 931 C C . GLN A 1 116 ? 13.697 6.019 -23.930 1.00 88.88 116 GLN A C 1
ATOM 933 O O . GLN A 1 116 ? 13.032 7.052 -23.832 1.00 88.88 116 GLN A O 1
ATOM 938 N N . TRP A 1 117 ? 13.133 4.815 -24.018 1.00 88.44 117 TRP A N 1
ATOM 939 C CA . TRP A 1 117 ? 11.685 4.639 -24.057 1.00 88.44 117 TRP A CA 1
ATOM 940 C C . TRP A 1 117 ? 11.004 5.144 -22.779 1.00 88.44 117 TRP A C 1
ATOM 942 O O . TRP A 1 117 ? 9.989 5.841 -22.861 1.00 88.44 117 TRP A O 1
ATOM 952 N N . LEU A 1 118 ? 11.582 4.854 -21.605 1.00 87.19 118 LEU A N 1
ATOM 953 C CA . LEU A 1 118 ? 11.095 5.343 -20.312 1.00 87.19 118 LEU A CA 1
ATOM 954 C C . LEU A 1 118 ? 11.133 6.875 -20.223 1.00 87.19 118 LEU A C 1
ATOM 956 O O . LEU A 1 118 ? 10.228 7.463 -19.638 1.00 87.19 118 LEU A O 1
ATOM 960 N N . LYS A 1 119 ? 12.139 7.536 -20.808 1.00 88.25 119 LYS A N 1
ATOM 961 C CA . LYS A 1 119 ? 12.219 9.008 -20.824 1.00 88.25 119 LYS A CA 1
ATOM 962 C C . LYS A 1 119 ? 11.108 9.657 -21.656 1.00 88.25 119 LYS A C 1
ATOM 964 O O . LYS A 1 119 ? 10.656 10.737 -21.287 1.00 88.25 119 LYS A O 1
ATOM 969 N N . VAL A 1 120 ? 10.683 9.017 -22.748 1.00 89.38 120 VAL A N 1
ATOM 970 C CA . VAL A 1 120 ? 9.676 9.560 -23.682 1.00 89.38 120 VAL A CA 1
ATOM 971 C C . VAL A 1 120 ? 8.248 9.229 -23.241 1.00 89.38 120 VAL A C 1
ATOM 973 O O . VAL A 1 120 ? 7.381 10.099 -23.253 1.00 89.38 120 VAL A O 1
ATOM 976 N N . ASN A 1 121 ? 7.995 7.982 -22.833 1.00 86.00 121 ASN A N 1
ATOM 977 C CA . ASN A 1 121 ? 6.631 7.463 -22.666 1.00 86.00 121 ASN A CA 1
ATOM 978 C C . ASN A 1 121 ? 6.133 7.461 -21.217 1.00 86.00 121 ASN A C 1
ATOM 980 O O . ASN A 1 121 ? 4.941 7.268 -20.970 1.00 86.00 121 ASN A O 1
ATOM 984 N N . VAL A 1 122 ? 7.022 7.642 -20.237 1.00 86.81 122 VAL A N 1
ATOM 985 C CA . VAL A 1 122 ? 6.693 7.485 -18.819 1.00 86.81 122 VAL A CA 1
ATOM 986 C C . VAL A 1 122 ? 6.962 8.794 -18.068 1.00 86.81 122 VAL A C 1
ATOM 988 O O . VAL A 1 122 ? 8.013 9.406 -18.250 1.00 86.81 122 VAL A O 1
ATOM 991 N N . PRO A 1 123 ? 6.055 9.246 -17.173 1.00 89.31 123 PRO A N 1
ATOM 992 C CA . PRO A 1 123 ? 6.307 10.431 -16.360 1.00 89.31 123 PRO A CA 1
ATOM 993 C C . PRO A 1 123 ? 7.632 10.316 -15.598 1.00 89.31 123 PRO A C 1
ATOM 995 O O . PRO A 1 123 ? 7.922 9.268 -15.015 1.00 89.31 123 PRO A O 1
ATOM 998 N N . LYS A 1 124 ? 8.401 11.411 -15.527 1.00 89.00 124 LYS A N 1
ATOM 999 C CA . LYS A 1 124 ? 9.743 11.458 -14.907 1.00 89.00 124 LYS A CA 1
ATOM 1000 C C . LYS A 1 124 ? 9.805 10.800 -13.520 1.00 89.00 124 LYS A C 1
ATOM 1002 O O . LYS A 1 124 ? 10.753 10.088 -13.202 1.00 89.00 124 LYS A O 1
ATOM 1007 N N . THR A 1 125 ? 8.770 10.992 -12.699 1.00 88.31 125 THR A N 1
ATOM 1008 C CA . THR A 1 125 ? 8.662 10.395 -11.356 1.00 88.31 125 THR A CA 1
ATOM 1009 C C . THR A 1 125 ? 8.512 8.875 -11.383 1.00 88.31 125 THR A C 1
ATOM 1011 O O . THR A 1 125 ? 9.038 8.188 -10.509 1.00 88.31 125 THR A O 1
ATOM 1014 N N . THR A 1 126 ? 7.802 8.338 -12.372 1.00 85.56 126 THR A N 1
ATOM 1015 C CA . THR A 1 126 ? 7.607 6.900 -12.562 1.00 85.56 126 THR A CA 1
ATOM 1016 C C . THR A 1 126 ? 8.878 6.259 -13.121 1.00 85.56 126 THR A C 1
ATOM 1018 O O . THR A 1 126 ? 9.288 5.224 -12.599 1.00 85.56 126 THR A O 1
ATOM 1021 N N . GLY A 1 127 ? 9.552 6.907 -14.080 1.00 86.31 127 GLY A N 1
ATOM 1022 C CA . GLY A 1 127 ? 10.853 6.466 -14.604 1.00 86.31 127 GLY A CA 1
ATOM 1023 C C . GLY A 1 127 ? 11.916 6.345 -13.507 1.00 86.31 127 GLY A C 1
ATOM 1024 O O . GLY A 1 127 ? 12.521 5.289 -13.349 1.00 86.31 127 GLY A O 1
ATOM 1025 N N . TRP A 1 128 ? 12.050 7.368 -12.655 1.00 85.12 128 TRP A N 1
ATOM 1026 C CA . TRP A 1 128 ? 12.962 7.334 -11.503 1.00 85.12 128 TRP A CA 1
ATOM 1027 C C . TRP A 1 128 ? 12.661 6.180 -10.528 1.00 85.12 128 TRP A C 1
ATOM 1029 O O . TRP A 1 128 ? 13.570 5.494 -10.067 1.00 85.12 128 TRP A O 1
ATOM 1039 N N . ARG A 1 129 ? 11.379 5.903 -10.239 1.00 84.44 129 ARG A N 1
ATOM 1040 C CA . ARG A 1 129 ? 10.988 4.775 -9.367 1.00 84.44 129 ARG A CA 1
ATOM 1041 C C . ARG A 1 129 ? 11.336 3.417 -9.971 1.00 84.44 129 ARG A C 1
ATOM 1043 O O . ARG A 1 129 ? 11.707 2.509 -9.229 1.00 84.44 129 ARG A O 1
ATOM 1050 N N . LEU A 1 130 ? 11.179 3.270 -11.285 1.00 84.75 130 LEU A N 1
ATOM 1051 C CA . LEU A 1 130 ? 11.569 2.063 -12.013 1.00 84.75 130 LEU A CA 1
ATOM 1052 C C . LEU A 1 130 ? 13.080 1.864 -11.963 1.00 84.75 130 LEU A C 1
ATOM 1054 O O . LEU A 1 130 ? 13.512 0.779 -11.592 1.00 84.75 130 LEU A O 1
ATOM 1058 N N . GLN A 1 131 ? 13.858 2.914 -12.224 1.00 85.75 131 GLN A N 1
ATOM 1059 C CA . GLN A 1 131 ? 15.317 2.860 -12.138 1.00 85.75 131 GLN A CA 1
ATOM 1060 C C . GLN A 1 131 ? 15.794 2.469 -10.738 1.00 85.75 131 GLN A C 1
ATOM 1062 O O . GLN A 1 131 ? 16.603 1.556 -10.621 1.00 85.75 131 GLN A O 1
ATOM 1067 N N . ILE A 1 132 ? 15.233 3.056 -9.672 1.00 85.75 132 ILE A N 1
ATOM 1068 C CA . ILE A 1 132 ? 15.545 2.628 -8.298 1.00 85.75 132 ILE A CA 1
ATOM 1069 C C . ILE A 1 132 ? 15.213 1.155 -8.104 1.00 85.75 132 ILE A C 1
ATOM 1071 O O . ILE A 1 132 ? 16.032 0.412 -7.584 1.00 85.75 132 ILE A O 1
ATOM 1075 N N . LYS A 1 133 ? 14.029 0.710 -8.532 1.00 83.31 133 LYS A N 1
ATOM 1076 C CA . LYS A 1 133 ? 13.621 -0.687 -8.361 1.00 83.31 133 LYS A CA 1
ATOM 1077 C C . LYS A 1 133 ? 14.550 -1.650 -9.109 1.00 83.31 133 LYS A C 1
ATOM 1079 O O . LYS A 1 133 ? 14.860 -2.705 -8.565 1.00 83.31 133 LYS A O 1
ATOM 1084 N N . MET A 1 134 ? 14.979 -1.299 -10.320 1.00 82.75 134 MET A N 1
ATOM 1085 C CA . MET A 1 134 ? 15.910 -2.104 -11.115 1.00 82.75 134 MET A CA 1
ATOM 1086 C C . MET A 1 134 ? 17.315 -2.099 -10.511 1.00 82.75 134 MET A C 1
ATOM 1088 O O . MET A 1 134 ? 17.895 -3.166 -10.368 1.00 82.75 134 MET A O 1
ATOM 1092 N N . ALA A 1 135 ? 17.821 -0.945 -10.069 1.00 85.62 135 ALA A N 1
ATOM 1093 C CA . ALA A 1 135 ? 19.108 -0.842 -9.381 1.00 85.62 135 ALA A CA 1
ATOM 1094 C C . ALA A 1 135 ? 19.115 -1.634 -8.063 1.00 85.62 135 ALA A C 1
ATOM 1096 O O . ALA A 1 135 ? 20.052 -2.372 -7.782 1.00 85.62 135 ALA A O 1
ATOM 1097 N N . SER A 1 136 ? 18.037 -1.542 -7.281 1.00 82.38 136 SER A N 1
ATOM 1098 C CA . SER A 1 136 ? 17.834 -2.333 -6.066 1.00 82.38 136 SER A CA 1
ATOM 1099 C C . SER A 1 136 ? 17.793 -3.837 -6.365 1.00 82.38 136 SER A C 1
ATOM 1101 O O . SER A 1 136 ? 18.451 -4.608 -5.676 1.00 82.38 136 SER A O 1
ATOM 1103 N N . ALA A 1 137 ? 17.090 -4.259 -7.422 1.00 79.50 137 ALA A N 1
ATOM 1104 C CA . ALA A 1 137 ? 17.065 -5.660 -7.845 1.00 79.50 137 ALA A CA 1
ATOM 1105 C C . ALA A 1 137 ? 18.439 -6.158 -8.328 1.00 79.50 137 ALA A C 1
ATOM 1107 O O . ALA A 1 137 ? 18.836 -7.261 -7.966 1.00 79.50 137 ALA A O 1
ATOM 1108 N N . ALA A 1 138 ? 19.177 -5.345 -9.090 1.00 83.50 138 ALA A N 1
ATOM 1109 C CA . ALA A 1 138 ? 20.532 -5.660 -9.547 1.00 83.50 138 ALA A CA 1
ATOM 1110 C C . ALA A 1 138 ? 21.522 -5.780 -8.378 1.00 83.50 138 ALA A C 1
ATOM 1112 O O . ALA A 1 138 ? 22.383 -6.650 -8.386 1.00 83.50 138 ALA A O 1
ATOM 1113 N N . ALA A 1 139 ? 21.350 -4.964 -7.336 1.00 88.69 139 ALA A N 1
ATOM 1114 C CA . ALA A 1 139 ? 22.104 -5.073 -6.091 1.00 88.69 139 ALA A CA 1
ATOM 1115 C C . ALA A 1 139 ? 21.659 -6.256 -5.201 1.00 88.69 139 ALA A C 1
ATOM 1117 O O . ALA A 1 139 ? 22.160 -6.399 -4.090 1.00 88.69 139 ALA A O 1
ATOM 1118 N N . GLY A 1 140 ? 20.662 -7.052 -5.615 1.00 85.56 140 GLY A N 1
ATOM 1119 C CA . GLY A 1 140 ? 20.044 -8.092 -4.781 1.00 85.56 140 GLY A CA 1
ATOM 1120 C C . GLY A 1 140 ? 19.249 -7.548 -3.583 1.00 85.56 140 GLY A C 1
ATOM 1121 O O . GLY A 1 140 ? 18.659 -8.310 -2.816 1.00 85.56 140 GLY A O 1
ATOM 1122 N N . VAL A 1 141 ? 19.177 -6.225 -3.430 1.00 79.38 141 VAL A N 1
ATOM 1123 C CA . VAL A 1 141 ? 18.421 -5.537 -2.386 1.00 79.38 141 VAL A CA 1
ATOM 1124 C C . VAL A 1 141 ? 16.987 -5.401 -2.868 1.00 79.38 141 VAL A C 1
ATOM 1126 O O . VAL A 1 141 ? 16.552 -4.353 -3.338 1.00 79.38 141 VAL A O 1
ATOM 1129 N N . PHE A 1 142 ? 16.197 -6.463 -2.763 1.00 70.56 142 PHE A N 1
ATOM 1130 C CA . PHE A 1 142 ? 14.759 -6.294 -2.928 1.00 70.56 142 PHE A CA 1
ATOM 1131 C C . PHE A 1 142 ? 14.277 -5.296 -1.872 1.00 70.56 142 PHE A C 1
ATOM 1133 O O . PHE A 1 142 ? 14.693 -5.415 -0.719 1.00 70.56 142 PHE A O 1
ATOM 1140 N N . PRO A 1 143 ? 13.422 -4.312 -2.217 1.00 57.97 143 PRO A N 1
ATOM 1141 C CA . PRO A 1 143 ? 12.822 -3.437 -1.225 1.00 57.97 143 PRO A CA 1
ATOM 1142 C C . PRO A 1 143 ? 11.940 -4.292 -0.313 1.00 57.97 143 PRO A C 1
ATOM 1144 O O . PRO A 1 143 ? 10.733 -4.443 -0.528 1.00 57.97 143 PRO A O 1
ATOM 1147 N N . THR A 1 144 ? 12.552 -4.876 0.712 1.00 60.59 144 THR A N 1
ATOM 1148 C CA . THR A 1 144 ? 11.859 -5.431 1.854 1.00 60.59 144 THR A CA 1
ATOM 1149 C C . THR A 1 144 ? 11.062 -4.271 2.428 1.00 60.59 144 THR A C 1
ATOM 1151 O O . THR A 1 144 ? 11.502 -3.115 2.447 1.00 60.59 144 THR A O 1
ATOM 1154 N N . ARG A 1 145 ? 9.802 -4.525 2.792 1.00 69.31 145 ARG A N 1
ATOM 1155 C CA . ARG A 1 145 ? 9.024 -3.517 3.517 1.00 69.31 145 ARG A CA 1
ATOM 1156 C C . ARG A 1 145 ? 9.896 -3.092 4.687 1.00 69.31 145 ARG A C 1
ATOM 1158 O O . ARG A 1 145 ? 10.145 -3.954 5.515 1.00 69.31 145 ARG A O 1
ATOM 1165 N N . ARG A 1 146 ? 10.366 -1.830 4.688 1.00 72.88 146 ARG A N 1
ATOM 1166 C CA . ARG A 1 146 ? 11.321 -1.301 5.677 1.00 72.88 146 ARG A CA 1
ATOM 1167 C C . ARG A 1 146 ? 11.069 -1.967 7.015 1.00 72.88 146 ARG A C 1
ATOM 1169 O O . ARG A 1 146 ? 9.964 -1.814 7.549 1.00 72.88 146 ARG A O 1
ATOM 1176 N N . ASP A 1 147 ? 12.051 -2.723 7.483 1.00 77.31 147 ASP A N 1
ATOM 1177 C CA . ASP A 1 147 ? 11.953 -3.403 8.758 1.00 77.31 147 ASP A CA 1
ATOM 1178 C C . ASP A 1 147 ? 11.843 -2.338 9.833 1.00 77.31 147 ASP A C 1
ATOM 1180 O O . ASP A 1 147 ? 12.787 -1.621 10.143 1.00 77.31 147 ASP A O 1
ATOM 1184 N N . ARG A 1 148 ? 10.615 -2.147 10.314 1.00 88.56 148 ARG A N 1
ATOM 1185 C CA . ARG A 1 148 ? 10.345 -1.186 11.371 1.00 88.56 148 ARG A CA 1
ATOM 1186 C C . ARG A 1 148 ? 10.863 -1.804 12.651 1.00 88.56 148 ARG A C 1
ATOM 1188 O O . ARG A 1 148 ? 10.416 -2.888 13.017 1.00 88.56 148 ARG A O 1
ATOM 1195 N N . THR A 1 149 ? 11.786 -1.131 13.310 1.00 94.25 149 THR A N 1
ATOM 1196 C CA . THR A 1 149 ? 12.191 -1.448 14.674 1.00 94.25 149 THR A CA 1
ATOM 1197 C C . THR A 1 149 ? 11.281 -0.709 15.648 1.00 94.25 149 THR A C 1
ATOM 1199 O O . THR A 1 149 ? 10.781 0.383 15.363 1.00 94.25 149 THR A O 1
ATOM 1202 N N . CYS A 1 150 ? 10.976 -1.351 16.768 1.00 95.25 150 CYS A N 1
ATOM 1203 C CA . CYS A 1 150 ? 10.202 -0.751 17.840 1.00 95.25 150 CYS A CA 1
ATOM 1204 C C . CYS A 1 150 ? 11.057 0.300 18.548 1.00 95.25 150 CYS A C 1
ATOM 1206 O O . CYS A 1 150 ? 12.194 0.022 18.909 1.00 95.25 150 CYS A O 1
ATOM 1208 N N . THR A 1 151 ? 10.513 1.490 18.796 1.00 95.12 151 THR A N 1
ATOM 1209 C CA . THR A 1 151 ? 11.231 2.542 19.532 1.00 95.12 151 THR A CA 1
ATOM 1210 C C . THR A 1 151 ? 11.385 2.230 21.020 1.00 95.12 151 THR A C 1
ATOM 1212 O O . THR A 1 151 ? 12.234 2.827 21.663 1.00 95.12 151 THR A O 1
ATOM 1215 N N . LEU A 1 152 ? 10.565 1.324 21.568 1.00 96.44 152 LEU A N 1
ATOM 1216 C CA . LEU A 1 152 ? 10.557 0.991 22.996 1.00 96.44 152 LEU A CA 1
ATOM 1217 C C . LEU A 1 152 ? 11.500 -0.169 23.325 1.00 96.44 152 LEU A C 1
ATOM 1219 O O . LEU A 1 152 ? 12.255 -0.085 24.281 1.00 96.44 152 LEU A O 1
ATOM 1223 N N . CYS A 1 153 ? 11.481 -1.238 22.526 1.00 95.88 153 CYS A N 1
ATOM 1224 C CA . CYS A 1 153 ? 12.253 -2.451 22.816 1.00 95.88 153 CYS A CA 1
ATOM 1225 C C . CYS A 1 153 ? 13.306 -2.790 21.752 1.00 95.88 153 CYS A C 1
ATOM 1227 O O . CYS A 1 153 ? 13.811 -3.907 21.767 1.00 95.88 153 CYS A O 1
ATOM 1229 N N . SER A 1 154 ? 13.545 -1.897 20.779 1.00 95.31 154 SER A N 1
ATOM 1230 C CA . SER A 1 154 ? 14.488 -2.024 19.646 1.00 95.31 154 SER A CA 1
ATOM 1231 C C . SER A 1 154 ? 14.341 -3.256 18.731 1.00 95.31 154 SER A C 1
ATOM 1233 O O . SER A 1 154 ? 14.967 -3.318 17.674 1.00 95.31 154 SER A O 1
ATOM 1235 N N . GLN A 1 155 ? 13.451 -4.200 19.044 1.00 95.69 155 GLN A N 1
ATOM 1236 C CA . GLN A 1 155 ? 13.185 -5.389 18.235 1.00 95.69 155 GLN A CA 1
ATOM 1237 C C . GLN A 1 155 ? 12.408 -5.064 16.953 1.00 95.69 155 GLN A C 1
ATOM 1239 O O . GLN A 1 155 ? 11.686 -4.068 16.850 1.00 95.69 155 GLN A O 1
ATOM 1244 N N . ARG A 1 156 ? 12.503 -5.954 15.959 1.00 92.88 156 ARG A N 1
ATOM 1245 C CA . ARG A 1 156 ? 11.718 -5.867 14.720 1.00 92.88 156 ARG A CA 1
ATOM 1246 C C . ARG A 1 156 ? 10.222 -5.936 15.046 1.00 92.88 156 ARG A C 1
ATOM 1248 O O . ARG A 1 156 ? 9.770 -6.872 15.704 1.00 92.88 156 ARG A O 1
ATOM 1255 N N . MET A 1 157 ? 9.445 -4.973 14.552 1.00 93.75 157 MET A N 1
ATOM 1256 C CA . MET A 1 157 ? 7.998 -4.886 14.750 1.00 93.75 157 MET A CA 1
ATOM 1257 C C . MET A 1 157 ? 7.274 -5.957 13.931 1.00 93.75 157 MET A C 1
ATOM 1259 O O . MET A 1 157 ? 6.812 -5.714 12.811 1.00 93.75 157 MET A O 1
ATOM 1263 N N . THR A 1 158 ? 7.147 -7.149 14.500 1.00 92.25 158 THR A N 1
ATOM 1264 C CA . THR A 1 158 ? 6.377 -8.250 13.922 1.00 92.25 158 THR A CA 1
ATOM 1265 C C . THR A 1 158 ? 5.308 -8.712 14.905 1.00 92.25 158 THR A C 1
ATOM 1267 O O . THR A 1 158 ? 5.445 -8.543 16.113 1.00 92.25 158 THR A O 1
ATOM 1270 N N . ARG A 1 159 ? 4.232 -9.329 14.399 1.00 90.75 159 ARG A N 1
ATOM 1271 C CA . ARG A 1 159 ? 3.203 -9.904 15.280 1.00 90.75 159 ARG A CA 1
ATOM 1272 C C . ARG A 1 159 ? 3.777 -11.025 16.155 1.00 90.75 159 ARG A C 1
ATOM 1274 O O . ARG A 1 159 ? 3.349 -11.158 17.291 1.00 90.75 159 ARG A O 1
ATOM 1281 N N . ALA A 1 160 ? 4.752 -11.778 15.636 1.00 90.62 160 ALA A N 1
ATOM 1282 C CA . ALA A 1 160 ? 5.437 -12.844 16.366 1.00 90.62 160 ALA A CA 1
ATOM 1283 C C . ALA A 1 160 ? 6.233 -12.314 17.569 1.00 90.62 160 ALA A C 1
ATOM 1285 O O . ALA A 1 160 ? 6.249 -12.943 18.615 1.00 90.62 160 ALA A O 1
ATOM 1286 N N . THR A 1 161 ? 6.824 -11.123 17.453 1.00 94.38 161 THR A N 1
ATOM 1287 C CA . THR A 1 161 ? 7.554 -10.456 18.544 1.00 94.38 161 THR A CA 1
ATOM 1288 C C . THR A 1 161 ? 6.643 -9.622 19.454 1.00 94.38 161 THR A C 1
ATOM 1290 O O . THR A 1 161 ? 7.116 -8.716 20.129 1.00 94.38 161 THR A O 1
ATOM 1293 N N . GLY A 1 162 ? 5.323 -9.844 19.436 1.00 96.25 162 GLY A N 1
ATOM 1294 C CA . GLY A 1 162 ? 4.384 -9.104 20.289 1.00 96.25 162 GLY A CA 1
ATOM 1295 C C . GLY A 1 162 ? 4.170 -7.639 19.885 1.00 96.25 162 GLY A C 1
ATOM 1296 O O . GLY A 1 162 ? 3.748 -6.823 20.704 1.00 96.25 162 GLY A O 1
ATOM 1297 N N . HIS A 1 163 ? 4.447 -7.275 18.627 1.00 97.06 163 HIS A N 1
ATOM 1298 C CA . HIS A 1 163 ? 4.216 -5.924 18.117 1.00 97.06 163 HIS A CA 1
ATOM 1299 C C . HIS A 1 163 ? 2.985 -5.855 17.222 1.00 97.06 163 HIS A C 1
ATOM 1301 O O . HIS A 1 163 ? 2.777 -6.683 16.330 1.00 97.06 163 HIS A O 1
ATOM 1307 N N . SER A 1 164 ? 2.190 -4.800 17.381 1.00 95.94 164 SER A N 1
ATOM 1308 C CA . SER A 1 164 ? 1.098 -4.517 16.449 1.00 95.94 164 SER A CA 1
ATOM 1309 C C . SER A 1 164 ? 0.907 -3.021 16.220 1.00 95.94 164 SER A C 1
ATOM 1311 O O . SER A 1 164 ? 1.391 -2.187 16.979 1.00 95.94 164 SER A O 1
ATOM 1313 N N . MET A 1 165 ? 0.233 -2.663 15.125 1.00 94.81 165 MET A N 1
ATOM 1314 C CA . MET A 1 165 ? -0.121 -1.277 14.823 1.00 94.81 165 MET A CA 1
ATOM 1315 C C . MET A 1 165 ? -1.609 -1.196 14.516 1.00 94.81 165 MET A C 1
ATOM 1317 O O . MET A 1 165 ? -2.091 -1.778 13.534 1.00 94.81 165 MET A O 1
ATOM 1321 N N . HIS A 1 166 ? -2.335 -0.425 15.318 1.00 95.44 166 HIS A N 1
ATOM 1322 C CA . HIS A 1 166 ? -3.740 -0.156 15.073 1.00 95.44 166 HIS A CA 1
ATOM 1323 C C . HIS A 1 166 ? -3.864 0.882 13.951 1.00 95.44 166 HIS A C 1
ATOM 1325 O O . HIS A 1 166 ? -3.769 2.088 14.163 1.00 95.44 166 HIS A O 1
ATOM 1331 N N . ARG A 1 167 ? -4.045 0.408 12.710 1.00 92.88 167 ARG A N 1
ATOM 1332 C CA . ARG A 1 167 ? -4.053 1.259 11.501 1.00 92.88 167 ARG A CA 1
ATOM 1333 C C . ARG A 1 167 ? -4.979 2.486 11.573 1.00 92.88 167 ARG A C 1
ATOM 1335 O O . ARG A 1 167 ? -4.555 3.520 11.060 1.00 92.88 167 ARG A O 1
ATOM 1342 N N . PRO A 1 168 ? -6.198 2.413 12.150 1.00 93.38 168 PRO A N 1
ATOM 1343 C CA . PRO A 1 168 ? -7.078 3.577 12.252 1.00 93.38 168 PRO A CA 1
ATOM 1344 C C . PRO A 1 168 ? -6.515 4.708 13.122 1.00 93.38 168 PRO A C 1
ATOM 1346 O O . PRO A 1 168 ? -6.577 5.858 12.703 1.00 93.38 168 PRO A O 1
ATOM 1349 N N . THR A 1 169 ? -5.942 4.390 14.289 1.00 94.56 169 THR A N 1
ATOM 1350 C CA . THR A 1 169 ? -5.399 5.395 15.230 1.00 94.56 169 THR A CA 1
ATOM 1351 C C . THR A 1 169 ? -3.904 5.644 15.038 1.00 94.56 169 THR A C 1
ATOM 1353 O O . THR A 1 169 ? -3.358 6.570 15.623 1.00 94.56 169 THR A O 1
ATOM 1356 N N . ARG A 1 170 ? -3.232 4.829 14.212 1.00 94.19 170 ARG A N 1
ATOM 1357 C CA . ARG A 1 170 ? -1.773 4.812 14.001 1.00 94.19 170 ARG A CA 1
ATOM 1358 C C . ARG A 1 170 ? -0.951 4.590 15.274 1.00 94.19 170 ARG A C 1
ATOM 1360 O O . ARG A 1 170 ? 0.253 4.814 15.253 1.00 94.19 170 ARG A O 1
ATOM 1367 N N . GLN A 1 171 ? -1.569 4.100 16.343 1.00 95.31 171 GLN A N 1
ATOM 1368 C CA . GLN A 1 171 ? -0.858 3.726 17.560 1.00 95.31 171 GLN A CA 1
ATOM 1369 C C . GLN A 1 171 ? -0.137 2.389 17.359 1.00 95.31 171 GLN A C 1
ATOM 1371 O O . GLN A 1 171 ? -0.662 1.478 16.706 1.00 95.31 171 GLN A O 1
ATOM 1376 N N . SER A 1 172 ? 1.075 2.290 17.896 1.00 95.88 172 SER A N 1
ATOM 1377 C CA . SER A 1 172 ? 1.863 1.061 17.971 1.00 95.88 172 SER A CA 1
ATOM 1378 C C . SER A 1 172 ? 1.791 0.478 19.374 1.00 95.88 172 SER A C 1
ATOM 1380 O O . SER A 1 172 ? 1.855 1.218 20.350 1.00 95.88 172 SER A O 1
ATOM 1382 N N . PHE A 1 173 ? 1.707 -0.843 19.452 1.00 97.56 173 PHE A N 1
ATOM 1383 C CA . PHE A 1 173 ? 1.768 -1.604 20.689 1.00 97.56 173 PHE A CA 1
ATOM 1384 C C . PHE A 1 173 ? 3.013 -2.478 20.695 1.00 97.56 173 PHE A C 1
ATOM 1386 O O . PHE A 1 173 ? 3.341 -3.095 19.673 1.00 97.56 173 PHE A O 1
ATOM 1393 N N . CYS A 1 174 ? 3.671 -2.525 21.845 1.00 97.94 174 CYS A N 1
ATOM 1394 C CA . CYS A 1 174 ? 4.803 -3.385 22.136 1.00 97.94 174 CYS A CA 1
ATOM 1395 C C . CYS A 1 174 ? 4.485 -4.128 23.431 1.00 97.94 174 CYS A C 1
ATOM 1397 O O . CYS A 1 174 ? 4.358 -3.506 24.481 1.00 97.94 174 CYS A O 1
ATOM 1399 N N . GLN A 1 175 ? 4.337 -5.448 23.335 1.00 97.44 175 GLN A N 1
ATOM 1400 C CA . GLN A 1 175 ? 4.001 -6.296 24.477 1.00 97.44 175 GLN A CA 1
ATOM 1401 C C . GLN A 1 175 ? 5.091 -6.285 25.556 1.00 97.44 175 GLN A C 1
ATOM 1403 O O . GLN A 1 175 ? 4.777 -6.340 26.735 1.00 97.44 175 GLN A O 1
ATOM 1408 N N . VAL A 1 176 ? 6.362 -6.167 25.156 1.00 96.94 176 VAL A N 1
ATOM 1409 C CA . VAL A 1 176 ? 7.515 -6.161 26.074 1.00 96.94 176 VAL A CA 1
ATOM 1410 C C . VAL A 1 176 ? 7.517 -4.930 26.983 1.00 96.94 176 VAL A C 1
ATOM 1412 O O . VAL A 1 176 ? 7.954 -5.008 28.123 1.00 96.94 176 VAL A O 1
ATOM 1415 N N . SER A 1 177 ? 7.031 -3.790 26.490 1.00 96.69 177 SER A N 1
ATOM 1416 C CA . SER A 1 177 ? 7.018 -2.527 27.231 1.00 96.69 177 SER A CA 1
ATOM 1417 C C . SER A 1 177 ? 5.648 -2.179 27.821 1.00 96.69 177 SER A C 1
ATOM 1419 O O . SER A 1 177 ? 5.470 -1.052 28.278 1.00 96.69 177 SER A O 1
ATOM 1421 N N . ASP A 1 178 ? 4.646 -3.060 27.721 1.00 96.62 178 ASP A N 1
ATOM 1422 C CA . ASP A 1 178 ? 3.305 -2.757 28.226 1.00 96.62 178 ASP A CA 1
ATOM 1423 C C . ASP A 1 178 ? 3.264 -2.940 29.752 1.00 96.62 178 ASP A C 1
ATOM 1425 O O . ASP A 1 178 ? 3.391 -4.067 30.228 1.00 96.62 178 ASP A O 1
ATOM 1429 N N . PRO A 1 179 ? 3.033 -1.876 30.545 1.00 96.38 179 PRO A N 1
ATOM 1430 C CA . PRO A 1 179 ? 3.053 -1.970 32.008 1.00 96.38 179 PRO A CA 1
ATOM 1431 C C . PRO A 1 179 ? 1.918 -2.838 32.567 1.00 96.38 179 PRO A C 1
ATOM 1433 O O . PRO A 1 179 ? 1.985 -3.306 33.698 1.00 96.38 179 PRO A O 1
ATOM 1436 N N . GLN A 1 180 ? 0.859 -3.047 31.784 1.00 95.44 180 GLN A N 1
ATOM 1437 C CA . GLN A 1 180 ? -0.300 -3.848 32.171 1.00 95.44 180 GLN A CA 1
ATOM 1438 C C . GLN A 1 180 ? -0.170 -5.322 31.760 1.00 95.44 180 GLN A C 1
ATOM 1440 O O . GLN A 1 180 ? -1.107 -6.089 31.988 1.00 95.44 180 GLN A O 1
ATOM 1445 N N . ASN A 1 181 ? 0.962 -5.720 31.158 1.00 95.50 181 ASN A N 1
ATOM 1446 C CA . ASN A 1 181 ? 1.201 -7.066 30.631 1.00 95.50 181 ASN A CA 1
ATOM 1447 C C . ASN A 1 181 ? 0.056 -7.576 29.734 1.00 95.50 181 ASN A C 1
ATOM 1449 O O . ASN A 1 181 ? -0.274 -8.766 29.744 1.00 95.50 181 ASN A O 1
ATOM 1453 N N . ARG A 1 182 ? -0.593 -6.688 28.968 1.00 94.38 182 ARG A N 1
ATOM 1454 C CA . ARG A 1 182 ? -1.685 -7.081 28.072 1.00 94.38 182 ARG A CA 1
ATOM 1455 C C . ARG A 1 182 ? -1.134 -7.801 26.853 1.00 94.38 182 ARG A C 1
ATOM 1457 O O . ARG A 1 182 ? -0.044 -7.518 26.353 1.00 94.38 182 ARG A O 1
ATOM 1464 N N . THR A 1 183 ? -1.940 -8.699 26.303 1.00 95.25 183 THR A N 1
ATOM 1465 C CA . THR A 1 183 ? -1.648 -9.285 24.994 1.00 95.25 183 THR A CA 1
ATOM 1466 C C . THR A 1 183 ? -2.027 -8.316 23.871 1.00 95.25 183 THR A C 1
ATOM 1468 O O . THR A 1 183 ? -2.880 -7.437 24.024 1.00 95.25 183 THR A O 1
ATOM 1471 N N . VAL A 1 184 ? -1.436 -8.512 22.687 1.00 95.06 184 VAL A N 1
ATOM 1472 C CA . VAL A 1 184 ? -1.788 -7.760 21.466 1.00 95.06 184 VAL A CA 1
ATOM 1473 C C . VAL A 1 184 ? -3.301 -7.775 21.200 1.00 95.06 184 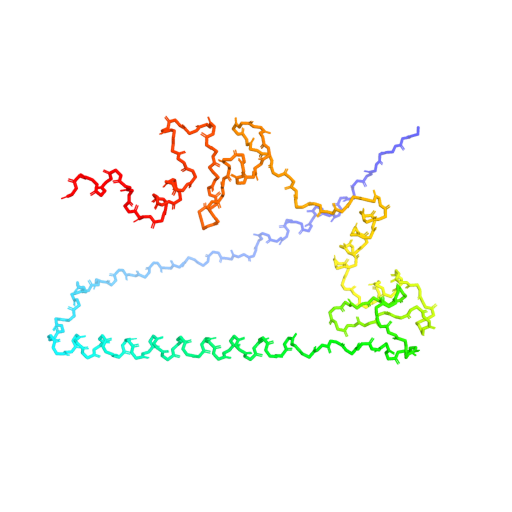VAL A C 1
ATOM 1475 O O . VAL A 1 184 ? -3.859 -6.799 20.697 1.00 95.06 184 VAL A O 1
ATOM 1478 N N . GLU A 1 185 ? -3.973 -8.881 21.515 1.00 94.19 185 GLU A N 1
ATOM 1479 C CA . GLU A 1 185 ? -5.401 -9.068 21.254 1.00 94.19 185 GLU A CA 1
ATOM 1480 C C . GLU A 1 185 ? -6.276 -8.328 22.266 1.00 94.19 185 GLU A C 1
ATOM 1482 O O . GLU A 1 185 ? -7.257 -7.702 21.858 1.00 94.19 185 GLU A O 1
ATOM 1487 N N . GLN A 1 186 ? -5.882 -8.308 23.542 1.00 94.62 186 GLN A N 1
ATOM 1488 C CA . GLN A 1 186 ? -6.537 -7.503 24.578 1.00 94.62 186 GLN A CA 1
ATOM 1489 C C . GLN A 1 186 ? -6.453 -6.012 24.236 1.00 94.62 186 GLN A C 1
ATOM 1491 O O . GLN A 1 186 ? -7.485 -5.353 24.114 1.00 94.62 186 GLN A O 1
ATOM 1496 N N . TRP A 1 187 ? -5.253 -5.513 23.923 1.00 95.25 187 TRP A N 1
ATOM 1497 C CA . TRP A 1 187 ? -5.052 -4.116 23.524 1.00 95.25 187 TRP A CA 1
ATOM 1498 C C . TRP A 1 187 ? -5.864 -3.728 22.274 1.00 95.25 187 TRP A C 1
ATOM 1500 O O . TRP A 1 187 ? -6.485 -2.663 22.217 1.00 95.25 187 TRP A O 1
ATOM 1510 N N . LEU A 1 188 ? -5.912 -4.601 21.259 1.00 95.00 188 LEU A N 1
ATOM 1511 C CA . LEU A 1 188 ? -6.729 -4.367 20.061 1.00 95.00 188 LEU A CA 1
ATOM 1512 C C . LEU A 1 188 ? -8.235 -4.391 20.346 1.00 95.00 188 LEU A C 1
ATOM 1514 O O . LEU A 1 188 ? -8.987 -3.739 19.618 1.00 95.00 188 LEU A O 1
ATOM 1518 N N . THR A 1 189 ? -8.681 -5.164 21.333 1.00 94.88 189 THR A N 1
ATOM 1519 C CA . THR A 1 189 ? -10.095 -5.267 21.717 1.00 94.88 189 THR A CA 1
ATOM 1520 C C . THR A 1 189 ? -10.534 -4.017 22.469 1.00 94.88 189 THR A C 1
ATOM 1522 O O . THR A 1 189 ? -11.533 -3.408 22.079 1.00 94.88 189 THR A O 1
ATOM 1525 N N . GLU A 1 190 ? -9.721 -3.554 23.420 1.00 94.12 190 GLU A N 1
ATOM 1526 C CA . GLU A 1 190 ? -9.924 -2.291 24.138 1.00 94.12 190 GLU A CA 1
ATOM 1527 C C . GLU A 1 190 ? -9.997 -1.102 23.168 1.00 94.12 190 GLU A C 1
ATOM 1529 O O . GLU A 1 190 ? -10.947 -0.320 23.197 1.00 94.12 190 GLU A O 1
ATOM 1534 N N . LEU A 1 191 ? -9.067 -1.010 22.208 1.00 94.88 191 LEU A N 1
ATOM 1535 C CA . LEU A 1 191 ? -9.082 0.058 21.197 1.00 94.88 191 LEU A CA 1
ATOM 1536 C C . LEU A 1 191 ? -10.301 0.034 20.269 1.00 94.88 191 LEU A C 1
ATOM 1538 O O . LEU A 1 191 ? -10.662 1.064 19.693 1.00 94.88 191 LEU A O 1
ATOM 1542 N N . ARG A 1 192 ? -10.924 -1.132 20.074 1.00 94.00 192 ARG A N 1
ATOM 1543 C CA . ARG A 1 192 ? -12.163 -1.259 19.291 1.00 94.00 192 ARG A CA 1
ATOM 1544 C C . ARG A 1 192 ? -13.411 -0.961 20.122 1.00 94.00 192 ARG A C 1
ATOM 1546 O O . ARG A 1 192 ? -14.498 -0.948 19.543 1.00 94.00 192 ARG A O 1
ATOM 1553 N N . GLY A 1 193 ? -13.266 -0.728 21.427 1.00 92.25 193 GLY A N 1
ATOM 1554 C CA . GLY A 1 193 ? -14.377 -0.594 22.365 1.00 92.25 193 GLY A CA 1
ATOM 1555 C C . GLY A 1 193 ? -15.110 -1.914 22.616 1.00 92.25 193 GLY A C 1
ATOM 1556 O O . GLY A 1 193 ? -16.310 -1.900 22.879 1.00 92.25 193 GLY A O 1
ATOM 1557 N N . GLY A 1 194 ? -14.434 -3.055 22.449 1.00 89.31 194 GLY A N 1
ATOM 1558 C CA . GLY A 1 194 ? -14.963 -4.349 22.877 1.00 89.31 194 GLY A CA 1
ATOM 1559 C C . GLY A 1 194 ? -14.735 -4.546 24.374 1.00 89.31 194 GLY A C 1
ATOM 1560 O O . GLY A 1 194 ? -13.688 -4.142 24.874 1.00 89.31 194 GLY A O 1
ATOM 1561 N N . LYS A 1 195 ? -15.693 -5.179 25.065 1.00 83.06 195 LYS A N 1
ATOM 1562 C CA . LYS A 1 195 ? -15.495 -5.611 26.454 1.00 83.06 195 LYS A CA 1
ATOM 1563 C C . LYS A 1 195 ? -14.383 -6.654 26.507 1.00 83.06 195 LYS A C 1
ATOM 1565 O O . LYS A 1 195 ? -14.352 -7.566 25.674 1.00 83.06 195 LYS A O 1
ATOM 1570 N N . THR A 1 196 ? -13.473 -6.512 27.458 1.00 81.56 196 THR A N 1
ATOM 1571 C CA . THR A 1 196 ? -12.446 -7.533 27.711 1.00 81.56 196 THR A CA 1
ATOM 1572 C C . THR A 1 196 ? -13.044 -8.703 28.500 1.00 81.56 196 THR A C 1
ATOM 1574 O O . THR A 1 196 ? -14.069 -8.552 29.160 1.00 81.56 196 THR A O 1
ATOM 1577 N N . GLU A 1 197 ? -12.419 -9.884 28.466 1.00 80.62 197 GLU A N 1
ATOM 1578 C CA . GLU A 1 197 ? -12.891 -11.052 29.238 1.00 80.62 197 GLU A CA 1
ATOM 1579 C C . GLU A 1 197 ? -13.021 -10.752 30.737 1.00 80.62 197 GLU A C 1
ATOM 1581 O O . GLU A 1 197 ? -13.978 -11.180 31.373 1.00 80.62 197 GLU A O 1
ATOM 1586 N N . LYS A 1 198 ? -12.106 -9.943 31.290 1.00 81.75 198 LYS A N 1
ATOM 1587 C CA . LYS A 1 198 ? -12.151 -9.515 32.696 1.00 81.75 198 LYS A CA 1
ATOM 1588 C C . LYS A 1 198 ? -13.390 -8.682 33.025 1.00 81.75 198 LYS A C 1
ATOM 1590 O O . LYS A 1 198 ? -13.880 -8.755 34.144 1.00 81.75 198 LYS A O 1
ATOM 1595 N N . GLU A 1 199 ? -13.877 -7.887 32.076 1.00 81.00 199 GLU A N 1
ATOM 1596 C CA . GLU A 1 199 ? -15.109 -7.110 32.242 1.00 81.00 199 GLU A CA 1
ATOM 1597 C C . GLU A 1 199 ? -16.346 -7.993 32.088 1.00 81.00 199 GLU A C 1
ATOM 1599 O O . GLU A 1 199 ? -17.311 -7.798 32.813 1.00 81.00 199 GLU A O 1
ATOM 1604 N N . MET A 1 200 ? -16.305 -8.995 31.203 1.00 84.06 200 MET A N 1
ATOM 1605 C CA . MET A 1 200 ? -17.409 -9.952 31.064 1.00 84.06 200 MET A CA 1
ATOM 1606 C C . MET A 1 200 ? -17.596 -10.846 32.297 1.00 84.06 200 MET A C 1
ATOM 1608 O O . MET A 1 200 ? -18.693 -11.336 32.502 1.00 84.06 200 MET A O 1
ATOM 1612 N N . LEU A 1 201 ? -16.554 -11.057 33.107 1.00 87.06 201 LEU A N 1
ATOM 1613 C CA . LEU A 1 201 ? -16.620 -11.832 34.357 1.00 87.06 201 LEU A CA 1
ATOM 1614 C C . LEU A 1 201 ? -17.201 -11.054 35.551 1.00 87.06 201 LEU A C 1
ATOM 1616 O O . LEU A 1 201 ? -17.454 -11.658 36.589 1.00 87.06 201 LEU A O 1
ATOM 1620 N N . ARG A 1 202 ? -17.339 -9.726 35.450 1.00 82.94 202 ARG A N 1
ATOM 1621 C CA . ARG A 1 202 ? -17.877 -8.878 36.531 1.00 82.94 202 ARG A CA 1
ATOM 1622 C C . ARG A 1 202 ? -19.366 -8.560 36.380 1.00 82.94 202 ARG A C 1
ATOM 1624 O O . ARG A 1 202 ? -19.946 -8.067 37.344 1.00 82.94 202 ARG A O 1
ATOM 1631 N N . ASP A 1 203 ? -19.926 -8.794 35.196 1.00 70.06 203 ASP A N 1
ATOM 1632 C CA . ASP A 1 203 ? -21.354 -8.642 34.887 1.00 70.06 203 ASP A CA 1
ATOM 1633 C C . ASP A 1 203 ? -22.101 -9.958 35.155 1.00 70.06 203 ASP A C 1
ATOM 1635 O O . ASP A 1 203 ? -23.254 -9.885 35.636 1.00 70.06 203 ASP A O 1
#

Organism: Gymnodraco acuticeps (NCBI:txid8218)

Foldseek 3Di:
DDDDDDDDPVVVVVVVVPPPDDDPPPPDPPPPPPPDPCPPPPDPPVRVVVVVVVVVVVVVVVVVVVVVVVVVVVVVVPPPQPQADPFPRHGCPPPQWDDDPNDIDHCVRPVDDPLVCCVPPPPPVVSVVVVVCVVCVVVVNHPDVPQDADPPPRHGQDVVQQWDAPVVVRDIDHCVPDPVNDGPVQVVCVVVVHDDPVRVVVD

Sequence (203 aa):
MDMTKTMNQTDLGRAIAKWKASPASYRIPKRFQFCKPFWPPVLSKKRAAQKTLLQKKNKKKKKKKKKKKKKIKNKKKREDPPHVCPGCSKDISVIEHLSLQGLTFCRATSGMTLDQWLKVNVPKTTGWRLQIKMASAAAGVFPTRRDRTCTLCSQRMTRATGHSMHRPTRQSFCQVSDPQNRTVEQWLTELRGGKTEKEMLRD

pLDDT: mean 79.34, std 14.47, range [41.41, 97.94]

Secondary structure (DSSP, 8-state):
-----PPPGGGTHHHHTTSS------------------------HHHHHHHHHHHHHHHHHHHHHHHHHHHHHHHTT-SPPPSB-TTT-SBTTSTTEEEETTEEEEHHHH-S-HHHHHHHHS-HHHHHHHHHHHHHHHTT-------PBPTTT-SB--TTTTEEEETTTTEEEESTT-TT---HHHHHHHHTTPPPHHHHTT-

Radius of gyration: 30.62 Å; chains: 1; bounding box: 87×56×69 Å

=== Feature glossary ===
The record interleaves many kinds of information about one protein. Here is each kind framed as the question it answers.

Q: What does the local fold look like, residue by residue?
A: A 3Di character summarizes, for each residue, the relative orientation of the Cα frame of its nearest spatial neighbor. Because it encodes fold topology rather than chemistry, 3Di alignments detect remote structural similarity that sequence alignment misses.

Q: Which residues are in helices, strands, or loops?
A: Secondary structure is the local, repeating backbone conformation. DSSP classifies it into eight states by reading the hydrogen-bond network: three helix types (H, G, I), two β types (E, B), two non-regular types (T, S), and unstructured coil (-).

Q: How big and how compact is the whole molecule?
A: Three whole-structure scalars: the radius of gyration (RMS distance of Cα from centroid, in Å), the count of Cα–Cα contacts (pairs closer than 8 Å and separated by more than four residues in 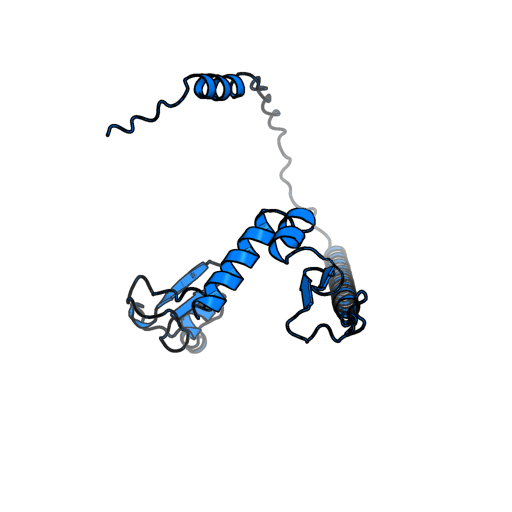sequence — i.e. tertiary, not local, contacts), and the bounding-box dimensions. Together they distinguish compact globular folds from extended fibres or disordered chains.

Q: How confident is the AlphaFold model at each residue?
A: For AlphaFold models, the B-factor field carries pLDDT — the model's own estimate of local accuracy on a 0–100 scale. Regions with pLDDT<50 should be treated as essentially unmodeled; they often correspond to intrinsically disordered segments.

Q: What family and function is it annotated with?
A: Functional annotations link the protein to curated databases. InterPro entries identify conserved domains and families by matching the sequence against member-database signatures (Pfam, PROSITE, CDD, …). Gene Ontology (GO) terms describe molecular function, biological process, and cellular component in a controlled vocabulary. CATH places the structure in a hierarchical fold classification (Class/Architecture/Topology/Homologous-superfamily). The organism is the source species.

Q: What known structures does this most resemble?
A: Nearest PDB neighbors are the top structural matches found by Foldseek when searching this structure against the entire Protein Data Bank. Each hit reports a TM-score (0 to 1; >0.5 almost always implies the same fold) and an E-value. These are *structural* homologs — they may share no detectable sequence similarity.

Q: Which residues are buried vs exposed?
A: Solvent-accessible surface area (SASA) is the area in Å² traced out by the centre of a 1.4 Å probe sphere (a water molecule) rolled over the protein's van der Waals surface (Shrake–Rupley / Lee–Richards construction). Buried residues have near-zero SASA; fully exposed residues can exceed 200 Å². The total SASA scales roughly with the number of surface residues.

Q: What are the backbone torsion angles?
A: φ (phi) and ψ (psi) are the two rotatable backbone dihedrals per residue: φ is the C(i-1)–N–Cα–C torsion, ψ is the N–Cα–C–N(i+1) torsion, both in degrees on (−180°, 180°]. α-helical residues cluster near (−60°, −45°); β-strand residues near (−120°, +130°). A Ramachandran plot is simply a scatter of (φ, ψ) for every residue.

Q: Are the domains correctly placed relative to each other?
A: Predicted aligned error is AlphaFold's pairwise confidence. Unlike pLDDT (per-residue), PAE is per-residue-pair and captures whether two parts of the structure are correctly placed relative to each other. Units are ångströms of expected positional error.

Q: What if only a Cα trace is available?
A: P-SEA three-state annotation labels each residue as helix, strand, or coil based purely on the geometry of the Cα trace. It serves as a fallback when the full backbone (and thus DSSP) is unavailable.

Q: What is the amino-acid chain?
A: This is the polypeptide sequence — one letter per residue, N-terminus first. Length ranges from a few dozen residues for small domains to over a thousand for large multi-domain proteins.

Q: What do the rendered images show?
A: The six renders are orthographic views along the three Cartesian axes in both directions. Representation (cartoon, sticks, or surface) and color scheme (sequence-rainbow or by-chain) vary across proteins so the training set covers all the common visualization conventions.

Q: What do the diagnostic plots show?
A: Plot images: a contact map (which residues are close in 3D, as an N×N binary image), a Ramachandran scatter (backbone torsion angles, revealing secondary-structure composition at a glance), and — for AlphaFold structures — a PAE heatmap (pairwise prediction confidence).

Q: How mobile is each atom in the crystal?
A: B-factor (Debye–Waller factor) reflects atomic displacement in the crystal lattice. It is an experimental observable (units Å²), not a prediction; low values mean the atom is pinned down, high values mean it moves or is heterogeneous across the crystal.

Q: Where is each backbone atom in 3D?
A: The mmCIF table is the protein's shape written out atom by atom. For each backbone N, Cα, C, and carbonyl O, it records an (x, y, z) coordinate triple in Å plus the residue type, chain letter, and residue number.